Protein AF-B3NH20-F1 (afdb_monomer)

Foldseek 3Di:
DDPVQLVVLLVCQVVLPPFQAWEAEPPDIGRDHLVLLVVQFVLSVCVCPDPDVCNVVRYHYDHLDDPVLVVLVSSCSSRVPLVCCLPPDDLVSLLSQLLVCLVRVRVSSVVSSLVSCLVCLLPDDLLSLLVQCLSCVSSVPVVSVVSSLCSCCVPVLAPNLDPSLLVHDPVSNVVSLVSNVVRYDPVSSVVSVVSSCVSVVVDDPPPPDPPDDDDDDDDDDDDDDDDDDDDDDDDDDDDDDDPPDPVVVVPDPPPPDPPDDDDPDPVVVVVVVVVVVVVPPPDPPDDDDDDDDDDDD

Radius of gyration: 29.49 Å; Cα contacts (8 Å, |Δi|>4): 226; chains: 1; bounding box: 71×78×82 Å

Sequence (297 aa):
MDKWLQPEFRNLLENKKFCDCHIEVKKQTFECHKVILASASEFFERMFLSDFNESKSGKFVLNDVQPETFAHFLHYVYTYDTKALQKHATLTMIMELLVCGSSWLVESIVFDCVAIIKMKLPTMLIGDLVRVFQKAHDIEKEDLIICCKNQLHSRYRETMNCCETVFLTSEVFKQYLIITQDCLPEVERFKMMQTYLSVNGLIDNEAVEPTEHVYGDVGQVELPENSNDDDGPKEKERDDSESLDLKMLVSIPRKTMPKLHSREFDMERFRVWDKFLKNAAPAKCRNDSICDQRCRL

Nearest PDB structures (foldseek):
  3htm-assembly1_B  TM=8.820E-01  e=1.183E-08  Homo sapiens
  4j8z-assembly1_A  TM=7.693E-01  e=4.723E-09  Homo sapiens
  4eoz-assembly2_A  TM=9.252E-01  e=4.021E-07  Homo sapiens
  8h3f-assembly1_M  TM=6.939E-01  e=3.832E-07  Homo sapiens
  8h3f-assembly1_I  TM=6.505E-01  e=4.429E-07  Homo sapiens

Mean predicted aligned error: 15.21 Å

Structure (mmCIF, N/CA/C/O backbone):
data_AF-B3NH20-F1
#
_entry.id   AF-B3NH20-F1
#
loop_
_atom_site.group_PDB
_atom_site.id
_atom_site.type_symbol
_atom_site.label_atom_id
_atom_site.label_alt_id
_atom_site.label_comp_id
_atom_site.label_asym_id
_atom_site.label_entity_id
_atom_site.label_seq_id
_atom_site.pdbx_PDB_ins_code
_atom_site.Cartn_x
_atom_site.Cartn_y
_atom_site.Cartn_z
_atom_site.occupancy
_atom_site.B_iso_or_equiv
_atom_site.auth_seq_id
_atom_site.auth_comp_id
_atom_site.auth_asym_id
_atom_site.auth_atom_id
_atom_site.pdbx_PDB_model_num
ATOM 1 N N . MET A 1 1 ? -0.466 16.523 16.026 1.00 62.78 1 MET A N 1
ATOM 2 C CA . MET A 1 1 ? -0.983 16.036 17.321 1.00 62.78 1 MET A CA 1
ATOM 3 C C . MET A 1 1 ? -0.151 16.663 18.428 1.00 62.78 1 MET A C 1
ATOM 5 O O . MET A 1 1 ? 1.067 16.730 18.271 1.00 62.78 1 MET A O 1
ATOM 9 N N . ASP A 1 2 ? -0.784 17.170 19.486 1.00 74.25 2 ASP A N 1
ATOM 10 C CA . ASP A 1 2 ? -0.055 17.710 20.638 1.00 74.25 2 ASP A CA 1
ATOM 11 C C . ASP A 1 2 ? 0.816 16.629 21.281 1.00 74.25 2 ASP A C 1
ATOM 13 O O . ASP A 1 2 ? 0.436 15.461 21.343 1.00 74.25 2 ASP A O 1
ATOM 17 N N . LYS A 1 3 ? 2.002 17.020 21.762 1.00 76.38 3 LYS A N 1
ATOM 18 C CA . LYS A 1 3 ? 3.020 16.080 22.263 1.00 76.38 3 LYS A CA 1
ATOM 19 C C . LYS A 1 3 ? 2.559 15.235 23.450 1.00 76.38 3 LYS A C 1
ATOM 21 O O . LYS A 1 3 ? 3.126 14.169 23.656 1.00 76.38 3 LYS A O 1
ATOM 26 N N . TRP A 1 4 ? 1.603 15.732 24.235 1.00 85.12 4 TRP A N 1
ATOM 27 C CA . TRP A 1 4 ? 1.055 14.979 25.356 1.00 85.12 4 TRP A CA 1
ATOM 28 C C . TRP A 1 4 ? 0.113 13.895 24.836 1.00 85.12 4 TRP A C 1
ATOM 30 O O . TRP A 1 4 ? 0.432 12.744 25.054 1.00 85.12 4 TRP A O 1
ATOM 40 N N . LEU A 1 5 ? -0.877 14.262 24.009 1.00 86.88 5 LEU A N 1
ATOM 41 C CA . LEU A 1 5 ? -1.999 13.429 23.547 1.00 86.88 5 LEU A CA 1
ATOM 42 C C . LEU A 1 5 ? -1.610 12.109 22.848 1.00 86.88 5 LEU A C 1
ATOM 44 O O . LEU A 1 5 ? -2.350 11.123 22.877 1.00 86.88 5 LEU A O 1
ATOM 48 N N . GLN A 1 6 ? -0.459 12.091 22.175 1.00 88.12 6 GLN A N 1
ATOM 49 C CA . GLN A 1 6 ? 0.025 10.922 21.438 1.00 88.12 6 GLN A CA 1
ATOM 50 C C . GLN A 1 6 ? 0.279 9.710 22.367 1.00 88.12 6 GLN A C 1
ATOM 52 O O . GLN A 1 6 ? -0.246 8.628 22.084 1.00 88.12 6 GLN A O 1
ATOM 57 N N . PRO A 1 7 ? 1.058 9.842 23.459 1.00 91.06 7 PRO A N 1
ATOM 58 C CA . PRO A 1 7 ? 1.163 8.839 24.514 1.00 91.06 7 PRO A CA 1
ATOM 59 C C . PRO A 1 7 ? -0.168 8.292 25.045 1.00 91.06 7 PRO A C 1
ATOM 61 O O . PRO A 1 7 ? -0.281 7.076 25.206 1.00 91.06 7 PRO A O 1
ATOM 64 N N . GLU A 1 8 ? -1.184 9.121 25.313 1.00 93.19 8 GLU A N 1
ATOM 65 C CA . GLU A 1 8 ? -2.449 8.609 25.859 1.00 93.19 8 GLU A CA 1
ATOM 66 C C . GLU A 1 8 ? -3.232 7.797 24.826 1.00 93.19 8 GLU A C 1
ATOM 68 O O . GLU A 1 8 ? -3.753 6.735 25.174 1.00 93.19 8 GLU A O 1
ATOM 73 N N . PHE A 1 9 ? -3.265 8.214 23.556 1.00 93.50 9 PHE A N 1
ATOM 74 C CA . PHE A 1 9 ? -3.874 7.391 22.508 1.00 93.50 9 PHE A CA 1
ATOM 75 C C . PHE A 1 9 ? -3.108 6.088 22.278 1.00 93.50 9 PHE A C 1
ATOM 77 O O . PHE A 1 9 ? -3.732 5.036 22.130 1.00 93.50 9 PHE A O 1
ATOM 84 N N . ARG A 1 10 ? -1.771 6.107 22.323 1.00 93.94 10 ARG A N 1
ATOM 85 C CA . ARG A 1 10 ? -0.979 4.867 22.297 1.00 93.94 10 ARG A CA 1
ATOM 86 C C . ARG A 1 10 ? -1.385 3.935 23.442 1.00 93.94 10 ARG A C 1
ATOM 88 O O . ARG A 1 10 ? -1.654 2.761 23.201 1.00 93.94 10 ARG A O 1
ATOM 95 N N . ASN A 1 11 ? -1.518 4.467 24.657 1.00 95.19 11 ASN A N 1
ATOM 96 C CA . ASN A 1 11 ? -1.946 3.684 25.815 1.00 95.19 11 ASN A CA 1
ATOM 97 C C . ASN A 1 11 ? -3.345 3.079 25.622 1.00 95.19 11 ASN A C 1
ATOM 99 O O . ASN A 1 11 ? -3.545 1.930 26.005 1.00 95.19 11 ASN A O 1
ATOM 103 N N . LEU A 1 12 ? -4.299 3.807 25.023 1.00 95.75 12 LEU A N 1
ATOM 104 C CA . LEU A 1 12 ? -5.631 3.273 24.692 1.00 95.75 12 LEU A CA 1
ATOM 105 C C . LEU A 1 12 ? -5.551 2.086 23.721 1.00 95.75 12 LEU A C 1
ATOM 107 O O . LEU A 1 12 ? -6.260 1.095 23.896 1.00 95.75 12 LEU A O 1
ATOM 111 N N . LEU A 1 13 ? -4.668 2.156 22.720 1.00 94.94 13 LEU A N 1
ATOM 112 C CA . LEU A 1 13 ? -4.454 1.052 21.784 1.00 94.94 13 LEU A CA 1
ATOM 113 C C . LEU A 1 13 ? -3.857 -0.186 22.469 1.00 94.94 13 LEU A C 1
ATOM 115 O O . LEU A 1 13 ? -4.205 -1.306 22.096 1.00 94.94 13 LEU A O 1
ATOM 119 N N . GLU A 1 14 ? -2.963 -0.004 23.440 1.00 95.00 14 GLU A N 1
ATOM 120 C CA . GLU A 1 14 ? -2.265 -1.097 24.130 1.00 95.00 14 GLU A CA 1
ATOM 121 C C . GLU A 1 14 ? -3.121 -1.752 25.220 1.00 95.00 14 GLU A C 1
ATOM 123 O O . GLU A 1 14 ? -3.179 -2.977 25.309 1.00 95.00 14 GLU A O 1
ATOM 128 N N . ASN A 1 15 ? -3.807 -0.952 26.039 1.00 95.56 15 ASN A N 1
ATOM 129 C CA . ASN A 1 15 ? -4.550 -1.446 27.201 1.00 95.56 15 ASN A CA 1
ATOM 130 C C . ASN A 1 15 ? -5.997 -1.866 26.899 1.00 95.56 15 ASN A C 1
ATOM 132 O O . ASN A 1 15 ? -6.658 -2.397 27.792 1.00 95.56 15 ASN A O 1
ATOM 136 N N . LYS A 1 16 ? -6.485 -1.602 25.678 1.00 95.12 16 LYS A N 1
ATOM 137 C CA . LYS A 1 16 ? -7.826 -1.966 25.182 1.00 95.12 16 LYS A CA 1
ATOM 138 C C . LYS A 1 16 ? -8.997 -1.397 25.991 1.00 95.12 16 LYS A C 1
ATOM 140 O O . LYS A 1 16 ? -10.134 -1.850 25.868 1.00 95.12 16 LYS A O 1
ATOM 145 N N . LYS A 1 17 ? -8.757 -0.389 26.833 1.00 93.94 17 LYS A N 1
ATOM 146 C CA . LYS A 1 17 ? -9.818 0.238 27.629 1.00 93.94 17 LYS A CA 1
ATOM 147 C C . LYS A 1 17 ? -10.747 1.028 26.723 1.00 93.94 17 LYS A C 1
ATOM 149 O O . LYS A 1 17 ? -10.266 1.860 25.974 1.00 93.94 17 LYS A O 1
ATOM 154 N N . PHE A 1 18 ? -12.055 0.847 26.909 1.00 95.44 18 PHE A N 1
ATOM 155 C CA . PHE A 1 18 ? -13.124 1.531 26.167 1.00 95.44 18 PHE A CA 1
ATOM 156 C C . PHE A 1 18 ? -13.262 1.127 24.692 1.00 95.44 18 PHE A C 1
ATOM 158 O O . PHE A 1 18 ? -13.957 1.816 23.948 1.00 95.44 18 PHE A O 1
ATOM 165 N N . CYS A 1 19 ? -12.663 0.008 24.269 1.00 96.88 19 CYS A N 1
ATOM 166 C CA . CYS A 1 19 ? -12.910 -0.531 22.935 1.00 96.88 19 CYS A CA 1
ATOM 167 C C . CYS A 1 19 ? -14.397 -0.876 22.752 1.00 96.88 19 CYS A C 1
ATOM 169 O O . CYS A 1 19 ? -15.019 -1.523 23.594 1.00 96.88 19 CYS A O 1
ATOM 171 N N . ASP A 1 20 ? -14.957 -0.431 21.635 1.00 95.56 20 ASP A N 1
ATOM 172 C CA . ASP A 1 20 ? -16.375 -0.524 21.276 1.00 95.56 20 ASP A CA 1
ATOM 173 C C . ASP A 1 20 ? -16.576 -1.134 19.873 1.00 95.56 20 ASP A C 1
ATOM 175 O O . ASP A 1 20 ? -17.705 -1.247 19.384 1.00 95.56 20 ASP A O 1
ATOM 179 N N . CYS A 1 21 ? -15.489 -1.564 19.221 1.00 95.94 21 CYS A N 1
ATOM 180 C CA . CYS A 1 21 ? -15.524 -2.357 17.998 1.00 95.94 21 CYS A CA 1
ATOM 181 C C . CYS A 1 21 ? -14.382 -3.376 17.914 1.00 95.94 21 CYS A C 1
ATOM 183 O O . CYS A 1 21 ? -13.313 -3.216 18.505 1.00 95.94 21 CYS A O 1
ATOM 185 N N . HIS A 1 22 ? -14.630 -4.422 17.130 1.00 96.44 22 HIS A N 1
ATOM 186 C CA . HIS A 1 22 ? -13.690 -5.488 16.815 1.00 96.44 22 HIS A CA 1
ATOM 187 C C . HIS A 1 22 ? -13.551 -5.571 15.300 1.00 96.44 22 HIS A C 1
ATOM 189 O O . HIS A 1 22 ? -14.545 -5.761 14.596 1.00 96.44 22 HIS A O 1
ATOM 195 N N . ILE A 1 23 ? -12.328 -5.430 14.801 1.00 97.12 23 ILE A N 1
ATOM 196 C CA . ILE A 1 23 ? -12.030 -5.569 13.377 1.00 97.12 23 ILE A CA 1
ATOM 197 C C . ILE A 1 23 ? -11.305 -6.891 13.170 1.00 97.12 23 ILE A C 1
ATOM 199 O O . ILE A 1 23 ? -10.207 -7.102 13.678 1.00 97.12 23 ILE A O 1
ATOM 203 N N . GLU A 1 24 ? -11.934 -7.795 12.439 1.00 96.81 24 GLU A N 1
ATOM 204 C CA . GLU A 1 24 ? -11.376 -9.076 12.044 1.00 96.81 24 GLU A CA 1
ATOM 205 C C . GLU A 1 24 ? -10.642 -8.913 10.713 1.00 96.81 24 GLU A C 1
ATOM 207 O O . GLU A 1 24 ? -11.227 -8.571 9.686 1.00 96.81 24 GLU A O 1
ATOM 212 N N . VAL A 1 25 ? -9.338 -9.167 10.737 1.00 96.94 25 VAL A N 1
ATOM 213 C CA . VAL A 1 25 ? -8.482 -9.196 9.554 1.00 96.94 25 VAL A CA 1
ATOM 214 C C . VAL A 1 25 ? -7.967 -10.615 9.399 1.00 96.94 25 VAL A C 1
ATOM 216 O O . VAL A 1 25 ? -7.112 -11.084 10.159 1.00 96.94 25 VAL A O 1
ATOM 219 N N . LYS A 1 26 ? -8.496 -11.325 8.403 1.00 92.25 26 LYS A N 1
ATOM 220 C CA . LYS A 1 26 ? -8.213 -12.746 8.157 1.00 92.25 26 LYS A CA 1
ATOM 221 C C . LYS A 1 26 ? -8.501 -13.630 9.378 1.00 92.25 26 LYS A C 1
ATOM 223 O O . LYS A 1 26 ? -9.624 -14.070 9.560 1.00 92.25 26 LYS A O 1
ATOM 228 N N . LYS A 1 27 ? -7.477 -13.941 10.180 1.00 90.19 27 LYS A N 1
ATOM 229 C CA . LYS A 1 27 ? -7.557 -14.815 11.367 1.00 90.19 27 LYS A CA 1
ATOM 230 C C . LYS A 1 27 ? -7.208 -14.088 12.669 1.00 90.19 27 LYS A C 1
ATOM 232 O 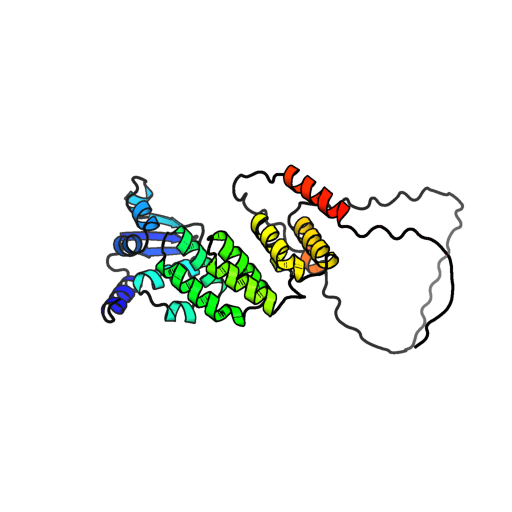O . LYS A 1 27 ? -7.049 -14.742 13.695 1.00 90.19 27 LYS A O 1
ATOM 237 N N . GLN A 1 28 ? -7.022 -12.770 12.623 1.00 96.94 28 GLN A N 1
ATOM 238 C CA . GLN A 1 28 ? -6.687 -11.953 13.787 1.00 96.94 28 GLN A CA 1
ATOM 239 C C . GLN A 1 28 ? -7.794 -10.935 14.044 1.00 96.94 28 GLN A C 1
ATOM 241 O O . GLN A 1 28 ? -8.334 -10.349 13.106 1.00 96.94 28 GLN A O 1
ATOM 246 N N . THR A 1 29 ? -8.108 -10.715 15.316 1.00 97.06 29 THR A N 1
ATOM 247 C CA . THR A 1 29 ? -9.121 -9.753 15.755 1.00 97.06 29 THR A CA 1
ATOM 248 C C . THR A 1 29 ? -8.443 -8.596 16.471 1.00 97.06 29 THR A C 1
ATOM 250 O O . THR A 1 29 ? -7.608 -8.802 17.350 1.00 97.06 29 THR A O 1
ATOM 253 N N . PHE A 1 30 ? -8.825 -7.377 16.108 1.00 97.81 30 PHE A N 1
ATOM 254 C CA . PHE A 1 30 ? -8.288 -6.142 16.656 1.00 97.81 30 PHE A CA 1
ATOM 255 C C . PHE A 1 30 ? -9.374 -5.383 17.417 1.00 97.81 30 PHE A C 1
ATOM 257 O O . PHE A 1 30 ? -10.311 -4.858 16.816 1.00 97.81 30 PHE A O 1
ATOM 264 N N . GLU A 1 31 ? -9.226 -5.289 18.736 1.00 97.69 31 GLU A N 1
ATOM 265 C CA . GLU A 1 31 ? -10.047 -4.424 19.589 1.00 97.69 31 GLU A CA 1
ATOM 266 C C . GLU A 1 31 ? -9.652 -2.956 19.389 1.00 97.69 31 GLU A C 1
ATOM 268 O O . GLU A 1 31 ? -8.471 -2.597 19.523 1.00 97.69 31 GLU A O 1
ATOM 273 N N . CYS A 1 32 ? -10.640 -2.138 19.018 1.00 97.31 32 CYS A N 1
ATOM 274 C CA . CYS A 1 32 ? -10.471 -0.766 18.550 1.00 97.31 32 CYS A CA 1
ATOM 275 C C . CYS A 1 32 ? -11.575 0.172 19.072 1.00 97.31 32 CYS A C 1
ATOM 277 O O . CYS A 1 32 ? -12.587 -0.260 19.626 1.00 97.31 32 CYS A O 1
ATOM 279 N N . HIS A 1 33 ? -11.386 1.472 18.828 1.00 97.19 33 HIS A N 1
ATOM 280 C CA . HIS A 1 33 ? -12.329 2.533 19.168 1.00 97.19 33 HIS A CA 1
ATOM 281 C C . HIS A 1 33 ? -12.958 3.114 17.898 1.00 97.19 33 HIS A C 1
ATOM 283 O O . HIS A 1 33 ? -12.244 3.692 17.068 1.00 97.19 33 HIS A O 1
ATOM 289 N N . LYS A 1 34 ? -14.285 3.017 17.766 1.00 96.38 34 LYS A N 1
ATOM 290 C CA . LYS A 1 34 ? -15.050 3.534 16.625 1.00 96.38 34 LYS A CA 1
ATOM 291 C C . LYS A 1 34 ? -14.777 5.012 16.425 1.00 96.38 34 LYS A C 1
ATOM 293 O O . LYS A 1 34 ? -14.481 5.418 15.310 1.00 96.38 34 LYS A O 1
ATOM 298 N N . VAL A 1 35 ? -14.801 5.797 17.505 1.00 96.38 35 VAL A N 1
ATOM 299 C CA . VAL A 1 35 ? -14.586 7.250 17.436 1.00 96.38 35 VAL A CA 1
ATOM 300 C C . VAL A 1 35 ? -13.218 7.610 16.856 1.00 96.38 35 VAL A C 1
ATOM 302 O O . VAL A 1 35 ? -13.134 8.524 16.044 1.00 96.38 35 VAL A O 1
ATOM 305 N N . ILE A 1 36 ? -12.155 6.877 17.204 1.00 96.56 36 ILE A N 1
ATOM 306 C CA . ILE A 1 36 ? -10.798 7.164 16.717 1.00 96.56 36 ILE A CA 1
ATOM 307 C C . ILE A 1 36 ? -10.697 6.830 15.227 1.00 96.56 36 ILE A C 1
ATOM 309 O O . ILE A 1 36 ? -10.218 7.644 14.442 1.00 96.56 36 ILE A O 1
ATOM 313 N N . LEU A 1 37 ? -11.184 5.651 14.832 1.00 97.44 37 LEU A N 1
ATOM 314 C CA . LEU A 1 37 ? -11.143 5.206 13.441 1.00 97.44 37 LEU A CA 1
ATOM 315 C C . LEU A 1 37 ? -12.046 6.054 12.537 1.00 97.44 37 LEU A C 1
ATOM 317 O O . LEU A 1 37 ? -11.593 6.479 11.481 1.00 97.44 37 LEU A O 1
ATOM 321 N N . ALA A 1 38 ? -13.272 6.363 12.968 1.00 96.94 38 ALA A N 1
ATOM 322 C CA . ALA A 1 38 ? -14.194 7.240 12.246 1.00 96.94 38 ALA A CA 1
ATOM 323 C C . ALA A 1 38 ? -13.644 8.665 12.106 1.00 96.94 38 ALA A C 1
ATOM 325 O O . ALA A 1 38 ? -13.733 9.250 11.035 1.00 96.94 38 ALA A O 1
ATOM 326 N N . SER A 1 39 ? -13.000 9.203 13.150 1.00 95.56 39 SER A N 1
ATOM 327 C CA . SER A 1 39 ? -12.382 10.538 13.075 1.00 95.56 39 SER A CA 1
ATOM 328 C C . SER A 1 39 ? -11.226 10.602 12.075 1.00 95.56 39 SER A C 1
ATOM 330 O O . SER A 1 39 ? -10.922 11.672 11.557 1.00 95.56 39 SER A O 1
ATOM 332 N N . ALA A 1 40 ? -10.549 9.478 11.832 1.00 95.88 40 ALA A N 1
ATOM 333 C CA . ALA A 1 40 ? -9.428 9.403 10.901 1.00 95.88 40 ALA A CA 1
ATOM 334 C C . ALA A 1 40 ? -9.838 8.993 9.478 1.00 95.88 40 ALA A C 1
ATOM 336 O O . ALA A 1 40 ? -9.024 9.113 8.564 1.00 95.88 40 ALA A O 1
ATOM 337 N N . SER A 1 41 ? -11.050 8.463 9.291 1.00 97.62 41 SER A N 1
ATOM 338 C CA . SER A 1 41 ? -11.463 7.798 8.059 1.00 97.62 41 SER A CA 1
ATOM 339 C C . SER A 1 41 ? -12.972 7.845 7.863 1.00 97.62 41 SER A C 1
ATOM 341 O O . SER A 1 41 ? -13.742 7.203 8.584 1.00 97.62 41 SER A O 1
ATOM 343 N N . GLU A 1 42 ? -13.378 8.494 6.778 1.00 96.25 42 GLU A N 1
ATOM 344 C CA . GLU A 1 42 ? -14.775 8.521 6.346 1.00 96.25 42 GLU A CA 1
ATOM 345 C C . GLU A 1 42 ? -15.283 7.118 5.950 1.00 96.25 42 GLU A C 1
ATOM 347 O O . GLU A 1 42 ? -16.467 6.806 6.071 1.00 96.25 42 GLU A O 1
ATOM 352 N N . PHE A 1 43 ? -14.397 6.226 5.494 1.00 95.94 43 PHE A N 1
ATOM 353 C CA . PHE A 1 43 ? -14.748 4.826 5.245 1.00 95.94 43 PHE A CA 1
ATOM 354 C C . PHE A 1 43 ? -15.184 4.122 6.537 1.00 95.94 43 PHE A C 1
ATOM 356 O O . PHE A 1 43 ? -16.258 3.517 6.572 1.00 95.94 43 PHE A O 1
ATOM 363 N N . PHE A 1 44 ? -14.384 4.227 7.604 1.00 96.38 44 PHE A N 1
ATOM 364 C CA . PHE A 1 44 ? -14.716 3.614 8.891 1.00 96.38 44 PHE A CA 1
ATOM 365 C C . PHE A 1 44 ? -15.951 4.270 9.518 1.00 96.38 44 PHE A C 1
ATOM 367 O O . PHE A 1 44 ? -16.806 3.556 10.037 1.00 96.38 44 PHE A O 1
ATOM 374 N N . GLU A 1 45 ? -16.103 5.592 9.406 1.00 95.69 45 GLU A N 1
ATOM 375 C CA . GLU A 1 45 ? -17.313 6.298 9.841 1.00 95.69 45 GLU A CA 1
ATOM 376 C C . GLU A 1 45 ? -18.574 5.723 9.179 1.00 95.69 45 GLU A C 1
ATOM 378 O O . GLU A 1 45 ? -19.484 5.265 9.875 1.00 95.69 45 GLU A O 1
ATOM 383 N N . ARG A 1 46 ? -18.609 5.668 7.841 1.00 94.56 46 ARG A N 1
ATOM 384 C CA . ARG A 1 46 ? -19.749 5.104 7.099 1.00 94.56 46 ARG A CA 1
ATOM 385 C C . ARG A 1 46 ? -19.994 3.641 7.456 1.00 94.56 46 ARG A C 1
ATOM 387 O O . ARG A 1 46 ? -21.144 3.235 7.611 1.00 94.56 46 ARG A O 1
ATOM 394 N N . MET A 1 47 ? -18.931 2.851 7.609 1.00 92.62 47 MET A N 1
ATOM 395 C CA . MET A 1 47 ? -19.039 1.444 7.994 1.00 92.62 47 MET A CA 1
ATOM 396 C C . MET A 1 47 ? -19.702 1.292 9.372 1.00 92.62 47 MET A C 1
ATOM 398 O O . MET A 1 47 ? -20.592 0.455 9.536 1.00 92.62 47 MET A O 1
ATOM 402 N N . PHE A 1 48 ? -19.328 2.123 10.347 1.00 93.88 48 PHE A N 1
ATOM 403 C CA . PHE A 1 48 ? -19.873 2.071 11.706 1.00 93.88 48 PHE A CA 1
ATOM 404 C C . PHE A 1 48 ? -21.275 2.667 11.838 1.00 93.88 48 PHE A C 1
ATOM 406 O O . PHE A 1 48 ? -22.011 2.248 12.726 1.00 93.88 48 PHE A O 1
ATOM 413 N N . LEU A 1 49 ? -21.647 3.624 10.988 1.00 91.31 49 LEU A N 1
ATOM 414 C CA . LEU A 1 49 ? -22.986 4.224 10.973 1.00 91.31 49 LEU A CA 1
ATOM 415 C C . LEU A 1 49 ? -23.989 3.460 10.100 1.00 91.31 49 LEU A C 1
ATOM 417 O O . LEU A 1 49 ? -25.160 3.824 10.058 1.00 91.31 49 LEU A O 1
ATOM 421 N N . SER A 1 50 ? -23.553 2.411 9.403 1.00 87.38 50 SER A N 1
ATOM 422 C CA . SER A 1 50 ? -24.438 1.608 8.562 1.00 87.38 50 SER A CA 1
ATOM 423 C C . SER A 1 50 ? -25.497 0.845 9.374 1.00 87.38 50 SER A C 1
ATOM 425 O O . SER A 1 50 ? -25.252 0.431 10.506 1.00 87.38 50 SER A O 1
ATOM 427 N N . ASP A 1 51 ? -26.664 0.596 8.775 1.00 77.75 51 ASP A N 1
ATOM 428 C CA . ASP A 1 51 ? -27.765 -0.159 9.403 1.00 77.75 51 ASP A CA 1
ATOM 429 C C . ASP A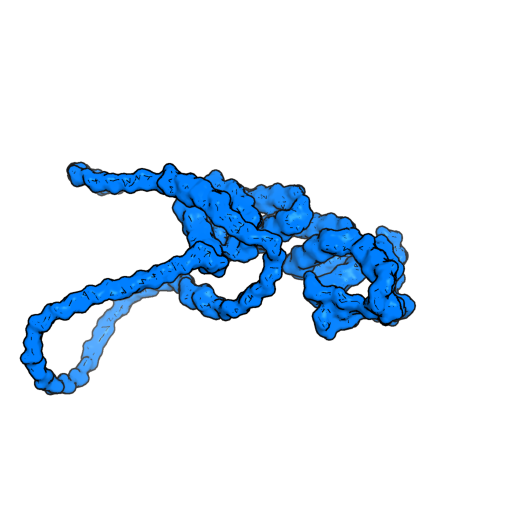 1 51 ? -27.594 -1.691 9.331 1.00 77.75 51 ASP A C 1
ATOM 431 O O . ASP A 1 51 ? -28.497 -2.456 9.701 1.00 77.75 51 ASP A O 1
ATOM 435 N N . PHE A 1 52 ? -26.439 -2.158 8.852 1.00 81.06 52 PHE A N 1
ATOM 436 C CA . PHE A 1 52 ? -26.142 -3.579 8.707 1.00 81.06 52 PHE A CA 1
ATOM 437 C C . PHE A 1 52 ? -25.884 -4.265 10.062 1.00 81.06 52 PHE A C 1
ATOM 439 O O . PHE A 1 52 ? -25.660 -3.631 11.098 1.00 81.06 52 PHE A O 1
ATOM 446 N N . ASN A 1 53 ? -25.945 -5.600 10.074 1.00 76.31 53 ASN A N 1
ATOM 447 C CA . ASN A 1 53 ? -25.816 -6.393 11.303 1.00 76.31 53 ASN A CA 1
ATOM 448 C C . ASN A 1 53 ? -24.436 -6.239 11.962 1.00 76.31 53 ASN A C 1
ATOM 450 O O . ASN A 1 53 ? -24.321 -6.310 13.186 1.00 76.31 53 ASN A O 1
ATOM 454 N N . GLU A 1 54 ? -23.406 -5.985 11.165 1.00 79.88 54 GLU A N 1
ATOM 455 C CA . GLU A 1 54 ? -22.031 -5.713 11.572 1.00 79.88 54 GLU A CA 1
ATOM 456 C C . GLU A 1 54 ? -21.988 -4.528 12.542 1.00 79.88 54 GLU A C 1
ATOM 458 O O . GLU A 1 54 ? -21.450 -4.650 13.645 1.00 79.88 54 GLU A O 1
ATOM 463 N N . SER A 1 55 ? -22.677 -3.433 12.203 1.00 76.19 55 SER A N 1
ATOM 464 C CA . SER A 1 55 ? -22.766 -2.241 13.050 1.00 76.19 55 SER A CA 1
ATOM 465 C C . SER A 1 55 ? -23.391 -2.536 14.417 1.00 76.19 55 SER A C 1
ATOM 467 O O . SER A 1 55 ? -22.846 -2.135 15.454 1.00 76.19 55 SER A O 1
ATOM 469 N N . LYS A 1 56 ? -24.472 -3.330 14.429 1.00 78.75 56 LYS A N 1
ATOM 470 C CA . LYS A 1 56 ? -25.186 -3.751 15.649 1.00 78.75 56 LYS A CA 1
ATOM 471 C C . LYS A 1 56 ? -24.370 -4.714 16.508 1.00 78.75 56 LYS A C 1
ATOM 473 O O . LYS A 1 56 ? -24.444 -4.655 17.731 1.00 78.75 56 LYS A O 1
ATOM 478 N N . SER A 1 57 ? -23.600 -5.601 15.878 1.00 86.00 57 SER A N 1
ATOM 479 C CA . SER A 1 57 ? -22.749 -6.572 16.575 1.00 86.00 57 SER A CA 1
ATOM 480 C C . SER A 1 57 ? -21.433 -5.973 17.083 1.00 86.00 57 SER A C 1
ATOM 482 O O . SER A 1 57 ? -20.799 -6.553 17.963 1.00 86.00 57 SER A O 1
ATOM 484 N N . GLY A 1 58 ? -21.004 -4.836 16.521 1.00 88.69 58 GLY A N 1
ATOM 485 C CA . GLY A 1 58 ? -19.697 -4.238 16.785 1.00 88.69 58 GLY A CA 1
ATOM 486 C C . GLY A 1 58 ? -18.525 -5.036 16.204 1.00 88.69 58 GLY A C 1
ATOM 487 O O . GLY A 1 58 ? -17.383 -4.771 16.579 1.00 88.69 58 GLY A O 1
ATOM 488 N N . LYS A 1 59 ? -18.792 -6.003 15.317 1.00 92.56 59 LYS A N 1
ATOM 489 C CA . LYS A 1 59 ? -17.793 -6.839 14.644 1.00 92.56 59 LYS A CA 1
ATOM 490 C C . LYS A 1 59 ? -17.781 -6.533 13.153 1.00 92.56 59 LYS A C 1
ATOM 492 O O . LYS A 1 59 ? -18.818 -6.600 12.497 1.00 92.56 59 LYS A O 1
ATOM 497 N N . PHE A 1 60 ? -16.604 -6.225 12.629 1.00 94.00 60 PHE A N 1
ATOM 498 C CA . PHE A 1 60 ? -16.387 -5.835 11.238 1.00 94.00 60 PHE A CA 1
ATOM 499 C C . PHE A 1 60 ? -15.278 -6.688 10.638 1.00 94.00 60 PHE A C 1
ATOM 501 O O . PHE A 1 60 ? -14.344 -7.046 11.347 1.00 94.00 60 PHE A O 1
ATOM 508 N N . VAL A 1 61 ? -15.351 -6.992 9.343 1.00 93.81 61 VAL A N 1
ATOM 509 C CA . VAL A 1 61 ? -14.366 -7.843 8.659 1.00 93.81 61 VAL A CA 1
ATOM 510 C C . VAL A 1 61 ? -13.682 -7.052 7.548 1.00 93.81 61 VAL A C 1
ATOM 512 O O . VAL A 1 61 ? -14.358 -6.460 6.709 1.00 93.81 61 VAL A O 1
ATOM 515 N N . LEU A 1 62 ? -12.348 -7.076 7.513 1.00 94.38 62 LEU A N 1
ATOM 516 C CA . LEU A 1 62 ? -11.540 -6.547 6.412 1.00 94.38 62 LEU A CA 1
ATOM 517 C C . LEU A 1 62 ? -10.763 -7.690 5.750 1.00 94.38 62 LEU A C 1
ATOM 519 O O . LEU A 1 62 ? -9.933 -8.347 6.381 1.00 94.38 62 LEU A O 1
ATOM 523 N N . ASN A 1 63 ? -11.018 -7.914 4.460 1.00 90.19 63 ASN A N 1
ATOM 524 C CA . ASN A 1 63 ? -10.415 -9.021 3.709 1.00 90.19 63 ASN A CA 1
ATOM 525 C C . ASN A 1 63 ? -9.164 -8.609 2.917 1.00 90.19 63 ASN A C 1
ATOM 527 O O . ASN A 1 63 ? -8.274 -9.432 2.699 1.00 90.19 63 ASN A O 1
ATOM 531 N N . ASP A 1 64 ? -9.065 -7.332 2.545 1.00 88.75 64 ASP A N 1
ATOM 532 C CA . ASP A 1 64 ? -8.090 -6.844 1.563 1.00 88.75 64 ASP A CA 1
ATOM 533 C C . ASP A 1 64 ? -6.795 -6.297 2.189 1.00 88.75 64 ASP A C 1
ATOM 535 O O . ASP A 1 64 ? -6.074 -5.516 1.573 1.00 88.75 64 ASP A O 1
ATOM 539 N N . VAL A 1 65 ? -6.469 -6.711 3.420 1.00 94.75 65 VAL A N 1
ATOM 540 C CA . VAL A 1 65 ? -5.252 -6.278 4.125 1.00 94.75 65 VAL A CA 1
ATOM 541 C C . VAL A 1 65 ? -4.629 -7.408 4.950 1.00 94.75 65 VAL A C 1
ATOM 543 O O . VAL A 1 65 ? -5.314 -8.314 5.427 1.00 94.75 65 VAL A O 1
ATOM 546 N N . GLN A 1 66 ? -3.301 -7.394 5.097 1.00 95.50 66 GLN A N 1
ATOM 547 C CA . GLN A 1 66 ? -2.593 -8.300 6.007 1.00 95.50 66 GLN A CA 1
ATOM 548 C C . GLN A 1 66 ? -2.746 -7.835 7.464 1.00 95.50 66 GLN A C 1
ATOM 550 O O . GLN A 1 66 ? -2.710 -6.626 7.710 1.00 95.50 66 GLN A O 1
ATOM 555 N N . PRO A 1 67 ? -2.852 -8.748 8.447 1.00 96.88 67 PRO A N 1
ATOM 556 C CA . PRO A 1 67 ? -2.930 -8.372 9.858 1.00 96.88 67 PRO A CA 1
ATOM 557 C C . PRO A 1 67 ? -1.772 -7.476 10.318 1.00 96.88 67 PRO A C 1
ATOM 559 O O . PRO A 1 67 ? -1.991 -6.505 11.038 1.00 96.88 67 PRO A O 1
ATOM 562 N N . GLU A 1 68 ? -0.550 -7.740 9.857 1.00 96.06 68 GLU A N 1
ATOM 563 C CA . GLU A 1 68 ? 0.646 -6.971 10.217 1.00 96.06 68 GLU A CA 1
ATOM 564 C C . GLU A 1 68 ? 0.583 -5.537 9.674 1.00 96.06 68 GLU A C 1
ATOM 566 O O . GLU A 1 68 ? 0.945 -4.580 10.365 1.00 96.06 68 GLU A O 1
ATOM 571 N N . THR A 1 69 ? 0.091 -5.380 8.445 1.00 96.56 69 THR A N 1
ATOM 572 C CA . THR A 1 69 ? -0.142 -4.084 7.798 1.00 96.56 69 THR A CA 1
ATOM 573 C C . THR A 1 69 ? -1.249 -3.323 8.524 1.00 96.56 69 THR A C 1
ATOM 575 O O . THR A 1 69 ? -1.081 -2.146 8.843 1.00 96.56 69 THR A O 1
ATOM 578 N N . PHE A 1 70 ? -2.343 -3.998 8.887 1.00 97.56 70 PHE A N 1
ATOM 579 C CA . PHE A 1 70 ? -3.423 -3.385 9.658 1.00 97.56 70 PHE A CA 1
ATOM 580 C C . PHE A 1 70 ? -2.978 -2.958 11.065 1.00 97.56 70 PHE A C 1
ATOM 582 O O . PHE A 1 70 ? -3.353 -1.885 11.529 1.00 97.56 70 PHE A O 1
ATOM 589 N N . ALA A 1 71 ? -2.107 -3.723 11.726 1.00 96.75 71 ALA A N 1
ATOM 590 C CA . ALA A 1 71 ? -1.530 -3.328 13.010 1.00 96.75 71 ALA A CA 1
ATOM 591 C C . ALA A 1 71 ? -0.726 -2.016 12.904 1.00 96.75 71 ALA A C 1
ATOM 593 O O . ALA A 1 71 ? -0.831 -1.150 13.775 1.00 96.75 71 ALA A O 1
ATOM 594 N N . HIS A 1 72 ? 0.031 -1.833 11.816 1.00 97.12 72 HIS A N 1
ATOM 595 C CA . HIS A 1 72 ? 0.743 -0.578 11.550 1.00 97.12 72 HIS A CA 1
ATOM 596 C C . HIS A 1 72 ? -0.213 0.570 11.225 1.00 97.12 72 HIS A C 1
ATOM 598 O O . HIS A 1 72 ? 0.008 1.684 11.699 1.00 97.12 72 HIS A O 1
ATOM 604 N N . PHE A 1 73 ? -1.287 0.300 10.476 1.00 97.56 73 PHE A N 1
ATOM 605 C CA . PHE A 1 73 ? -2.358 1.269 10.247 1.00 97.56 73 PHE A CA 1
ATOM 606 C C . PHE A 1 73 ? -2.980 1.735 11.569 1.00 97.56 73 PHE A C 1
ATOM 608 O O . PHE A 1 73 ? -3.080 2.937 11.799 1.00 97.56 73 PHE A O 1
ATOM 615 N N . LEU A 1 74 ? -3.327 0.812 12.472 1.00 97.19 74 LEU A N 1
ATOM 616 C CA . LEU A 1 74 ? -3.870 1.157 13.786 1.00 97.19 74 LEU A CA 1
ATOM 617 C C . LEU A 1 74 ? -2.882 1.988 14.601 1.00 97.19 74 LEU A C 1
ATOM 619 O O . LEU A 1 74 ? -3.246 3.049 15.100 1.00 97.19 74 LEU A O 1
ATOM 623 N N . HIS A 1 75 ? -1.623 1.559 14.708 1.00 96.12 75 HIS A N 1
ATOM 624 C CA . HIS A 1 75 ? -0.624 2.345 15.428 1.00 96.12 75 HIS A CA 1
ATOM 625 C C . HIS A 1 75 ? -0.494 3.757 14.836 1.00 96.12 75 HIS A C 1
ATOM 627 O O . HIS A 1 75 ? -0.430 4.735 15.585 1.00 96.12 75 HIS A O 1
ATOM 633 N N . TYR A 1 76 ? -0.509 3.882 13.505 1.00 96.19 76 TYR A N 1
ATOM 634 C CA . TYR A 1 76 ? -0.489 5.173 12.826 1.00 96.19 76 TYR A CA 1
ATOM 635 C C . TYR A 1 76 ? -1.722 6.017 13.161 1.00 96.19 76 TYR A C 1
ATOM 637 O O . TYR A 1 76 ? -1.561 7.146 13.597 1.00 96.19 76 TYR A O 1
ATOM 645 N N . VAL A 1 77 ? -2.941 5.492 13.038 1.00 96.06 77 VAL A N 1
ATOM 646 C CA . VAL A 1 77 ? -4.169 6.269 13.283 1.00 96.06 77 VAL A CA 1
ATOM 647 C C . VAL A 1 77 ? -4.264 6.768 14.729 1.00 96.06 77 VAL A C 1
ATOM 649 O O . VAL A 1 77 ? -4.731 7.879 14.972 1.00 96.06 77 VAL A O 1
ATOM 652 N N . TYR A 1 78 ? -3.776 5.989 15.696 1.00 96.06 78 TYR A N 1
ATOM 653 C CA . TYR A 1 78 ? -3.797 6.396 17.102 1.00 96.06 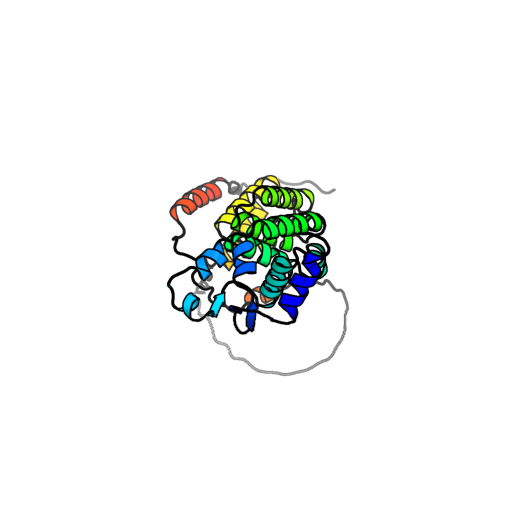78 TYR A CA 1
ATOM 654 C C . TYR A 1 78 ? -2.720 7.429 17.437 1.00 96.06 78 TYR A C 1
ATOM 656 O O . TYR A 1 78 ? -2.923 8.258 18.318 1.00 96.06 78 TYR A O 1
ATOM 664 N N . THR A 1 79 ? -1.564 7.390 16.773 1.00 94.00 79 THR A N 1
ATOM 665 C CA . THR A 1 79 ? -0.391 8.168 17.212 1.00 94.00 79 THR A CA 1
ATOM 666 C C . THR A 1 79 ? 0.093 9.207 16.208 1.00 94.00 79 THR A C 1
ATOM 668 O O . THR A 1 79 ? 0.853 10.097 16.582 1.00 94.00 79 THR A O 1
ATOM 671 N N . TYR A 1 80 ? -0.291 9.095 14.939 1.00 92.88 80 TYR A N 1
ATOM 672 C CA . TYR A 1 80 ? 0.288 9.813 13.800 1.00 92.88 80 TYR A CA 1
ATOM 673 C C . TYR A 1 80 ? 1.832 9.769 13.786 1.00 92.88 80 TYR A C 1
ATOM 675 O O . TYR A 1 80 ? 2.503 10.714 13.371 1.00 92.88 80 TYR A O 1
ATOM 683 N N . ASP A 1 81 ? 2.424 8.676 14.289 1.00 92.00 81 ASP A N 1
ATOM 684 C CA . ASP A 1 81 ? 3.876 8.507 14.400 1.00 92.00 81 ASP A CA 1
ATOM 685 C C . ASP A 1 81 ? 4.486 8.007 13.081 1.00 92.00 81 ASP A C 1
ATOM 687 O O . ASP A 1 81 ? 4.697 6.810 12.855 1.00 92.00 81 ASP A O 1
ATOM 691 N N . THR A 1 82 ? 4.803 8.955 12.200 1.00 92.81 82 THR A N 1
ATOM 692 C CA . THR A 1 82 ? 5.455 8.692 10.907 1.00 92.81 82 THR A CA 1
ATOM 693 C C . THR A 1 82 ? 6.851 8.091 11.049 1.00 92.81 82 THR A C 1
ATOM 695 O O . THR A 1 82 ? 7.289 7.326 10.188 1.00 92.81 82 THR A O 1
ATOM 698 N N . LYS A 1 83 ? 7.555 8.382 12.149 1.00 92.94 83 LYS A N 1
ATOM 699 C CA . LYS A 1 83 ? 8.902 7.851 12.403 1.00 92.94 83 LYS A CA 1
ATOM 700 C C . LYS A 1 83 ? 8.842 6.366 12.724 1.00 92.94 83 LYS A C 1
ATOM 702 O O . LYS A 1 83 ? 9.656 5.602 12.202 1.00 92.94 83 LYS A O 1
ATOM 707 N N . ALA A 1 84 ? 7.880 5.956 13.550 1.00 91.81 84 ALA A N 1
ATOM 708 C CA . ALA A 1 84 ? 7.632 4.546 13.818 1.00 91.81 84 ALA A CA 1
ATOM 709 C C . ALA A 1 84 ? 7.277 3.804 12.524 1.00 91.81 84 ALA A C 1
ATOM 711 O O . ALA A 1 84 ? 7.867 2.761 12.240 1.00 91.81 84 ALA A O 1
ATOM 712 N N . LEU A 1 85 ? 6.401 4.391 11.699 1.00 93.38 85 LEU A N 1
ATOM 713 C CA . LEU A 1 85 ? 6.030 3.829 10.403 1.00 93.38 85 LEU A CA 1
ATOM 714 C C . LEU A 1 85 ? 7.257 3.633 9.494 1.00 93.38 85 LEU A C 1
ATOM 716 O O . LEU A 1 85 ? 7.483 2.539 8.985 1.00 93.38 85 LEU A O 1
ATOM 720 N N . GLN A 1 86 ? 8.105 4.653 9.349 1.00 93.25 86 GLN A N 1
ATOM 721 C CA . GLN A 1 86 ? 9.311 4.586 8.519 1.00 93.25 86 GLN A CA 1
ATOM 722 C C . GLN A 1 86 ? 10.343 3.562 9.019 1.00 93.25 86 GLN A C 1
ATOM 724 O O . GLN A 1 86 ? 11.029 2.942 8.201 1.00 93.25 86 GLN A O 1
ATOM 729 N N . LYS A 1 87 ? 10.489 3.423 10.343 1.00 94.00 87 LYS A N 1
ATOM 730 C CA . LYS A 1 87 ? 11.509 2.580 10.983 1.00 94.00 87 LYS A CA 1
ATOM 731 C C . LYS A 1 87 ? 11.119 1.103 11.034 1.00 94.00 87 LYS A C 1
ATOM 733 O O . LYS A 1 87 ? 11.997 0.255 10.910 1.00 94.00 87 LYS A O 1
ATOM 738 N N . HIS A 1 88 ? 9.842 0.806 11.261 1.00 93.19 88 HIS A N 1
ATOM 739 C CA . HIS A 1 88 ? 9.382 -0.550 11.566 1.00 93.19 88 HIS A CA 1
ATOM 740 C C . HIS A 1 88 ? 8.651 -1.233 10.405 1.00 93.19 88 HIS A C 1
ATOM 742 O O . HIS A 1 88 ? 8.649 -2.461 10.350 1.00 93.19 88 HIS A O 1
ATOM 748 N N . ALA A 1 89 ? 8.100 -0.480 9.446 1.00 94.12 89 ALA A N 1
ATOM 749 C CA . ALA A 1 89 ? 7.432 -1.070 8.292 1.00 94.12 89 ALA A CA 1
ATOM 750 C C . ALA A 1 89 ? 8.408 -1.377 7.143 1.00 94.12 89 ALA A C 1
ATOM 752 O O . ALA A 1 89 ? 9.271 -0.572 6.769 1.00 94.12 89 ALA A O 1
ATOM 753 N N . THR A 1 90 ? 8.220 -2.545 6.528 1.00 96.31 90 THR A N 1
ATOM 754 C CA . THR A 1 90 ? 8.907 -2.915 5.284 1.00 96.31 90 THR A CA 1
ATOM 755 C C . THR A 1 90 ? 8.363 -2.107 4.102 1.00 96.31 90 THR A C 1
ATOM 757 O O . THR A 1 90 ? 7.278 -1.531 4.176 1.00 96.31 90 THR A O 1
ATOM 760 N N . LEU A 1 91 ? 9.088 -2.065 2.978 1.00 95.25 91 LEU A N 1
ATOM 761 C CA . LEU A 1 91 ? 8.600 -1.371 1.780 1.00 95.25 91 LEU A CA 1
ATOM 762 C C . LEU A 1 91 ? 7.263 -1.950 1.286 1.00 95.25 91 LEU A C 1
ATOM 764 O O . LEU A 1 91 ? 6.365 -1.185 0.947 1.00 95.25 91 LEU A O 1
ATOM 768 N N . THR A 1 92 ? 7.106 -3.275 1.315 1.00 95.38 92 THR A N 1
ATOM 769 C CA . THR A 1 92 ? 5.848 -3.950 0.965 1.00 95.38 92 THR A CA 1
ATOM 770 C C . THR A 1 92 ? 4.693 -3.468 1.833 1.00 95.38 92 THR A C 1
ATOM 772 O O . THR A 1 92 ? 3.655 -3.094 1.301 1.00 95.38 92 THR A O 1
ATOM 775 N N . MET A 1 93 ? 4.894 -3.367 3.149 1.00 96.69 93 MET A N 1
ATOM 776 C CA . MET A 1 93 ? 3.864 -2.866 4.065 1.00 96.69 93 MET A CA 1
ATOM 777 C C . MET A 1 93 ? 3.526 -1.396 3.807 1.00 96.69 93 MET A C 1
ATOM 779 O O . MET A 1 93 ? 2.359 -1.030 3.843 1.00 96.69 93 MET A O 1
ATOM 783 N N . ILE A 1 94 ? 4.519 -0.552 3.498 1.00 97.69 94 ILE A N 1
ATOM 784 C CA . ILE A 1 94 ? 4.272 0.849 3.120 1.00 97.69 94 ILE A CA 1
ATOM 785 C C . ILE A 1 94 ? 3.447 0.937 1.825 1.00 97.69 94 ILE A C 1
ATOM 787 O O . ILE A 1 94 ? 2.548 1.767 1.737 1.00 97.69 94 ILE A O 1
ATOM 791 N N . MET A 1 95 ? 3.715 0.082 0.833 1.00 96.81 95 MET A N 1
ATOM 792 C CA . MET A 1 95 ? 2.926 0.024 -0.405 1.00 96.81 95 MET A CA 1
ATOM 793 C C . MET A 1 95 ? 1.499 -0.486 -0.163 1.00 96.81 95 MET A C 1
ATOM 795 O O . MET A 1 95 ? 0.556 0.046 -0.742 1.00 96.81 95 MET A O 1
ATOM 799 N N . GLU A 1 96 ? 1.319 -1.489 0.697 1.00 96.12 96 GLU A N 1
ATOM 800 C CA . GLU A 1 96 ? -0.013 -1.960 1.088 1.00 96.12 96 GLU A CA 1
ATOM 801 C C . GLU A 1 96 ? -0.790 -0.874 1.845 1.00 96.12 96 GLU A C 1
ATOM 803 O O . GLU A 1 96 ? -1.949 -0.622 1.521 1.00 96.12 96 GLU A O 1
ATOM 808 N N . LEU A 1 97 ? -0.147 -0.179 2.791 1.00 97.25 97 LEU A N 1
ATOM 809 C CA . LEU A 1 97 ? -0.738 0.948 3.519 1.00 97.25 97 LEU A CA 1
ATOM 810 C C . LEU A 1 97 ? -1.094 2.116 2.606 1.00 97.25 97 LEU A C 1
ATOM 812 O O . LEU A 1 97 ? -2.109 2.759 2.844 1.00 97.25 97 LEU A O 1
ATOM 816 N N . LEU A 1 98 ? -0.308 2.378 1.561 1.00 97.88 98 LEU A N 1
ATOM 817 C CA . LEU A 1 98 ? -0.630 3.399 0.567 1.00 97.88 98 LEU A CA 1
ATOM 818 C C . LEU A 1 98 ? -1.975 3.097 -0.118 1.00 97.88 98 LEU A C 1
ATOM 820 O O . LEU A 1 98 ? -2.842 3.966 -0.196 1.00 97.88 98 LEU A O 1
ATOM 824 N N . VAL A 1 99 ? -2.158 1.856 -0.577 1.00 96.44 99 VAL A N 1
ATOM 825 C CA . VAL A 1 99 ? -3.393 1.414 -1.248 1.00 96.44 99 VAL A CA 1
ATOM 826 C C . VAL A 1 99 ? -4.566 1.364 -0.270 1.00 96.44 99 VAL A C 1
ATOM 828 O O . VAL A 1 99 ? -5.651 1.858 -0.581 1.00 96.44 99 VAL A O 1
ATOM 831 N N . CYS A 1 100 ? -4.352 0.815 0.929 1.00 96.19 100 CYS A N 1
ATOM 832 C CA . CYS A 1 100 ? -5.380 0.753 1.967 1.00 96.19 100 CYS A CA 1
ATOM 833 C C . CYS A 1 100 ? -5.784 2.154 2.430 1.00 96.19 100 CYS A C 1
ATOM 835 O O . CYS A 1 100 ? -6.965 2.424 2.572 1.00 96.19 100 CYS A O 1
ATOM 837 N N . GLY A 1 101 ? -4.828 3.066 2.609 1.00 96.94 101 GLY A N 1
ATOM 838 C CA . GLY A 1 101 ? -5.081 4.454 2.982 1.00 96.94 101 GLY A CA 1
ATOM 839 C C . GLY A 1 101 ? -5.931 5.181 1.947 1.00 96.94 101 GLY A C 1
ATOM 840 O O . GLY A 1 101 ? -6.857 5.891 2.320 1.00 96.94 101 GLY A O 1
ATOM 841 N N . SER A 1 102 ? -5.681 4.948 0.655 1.00 96.81 102 SER A N 1
ATOM 842 C CA . SER A 1 102 ? -6.538 5.467 -0.415 1.00 96.81 102 SER A CA 1
ATOM 843 C C . SER A 1 102 ? -7.939 4.845 -0.359 1.00 96.81 102 SER A C 1
ATOM 845 O O . SER A 1 102 ? -8.928 5.572 -0.356 1.00 96.81 102 SER A O 1
ATOM 847 N N . SER A 1 103 ? -8.034 3.520 -0.207 1.00 95.62 103 SER A N 1
ATOM 848 C CA . SER A 1 103 ? -9.314 2.790 -0.157 1.00 95.62 103 SER A CA 1
ATOM 849 C C . SER A 1 103 ? -10.161 3.138 1.073 1.00 95.62 103 SER A C 1
ATOM 851 O O . SER A 1 103 ? -11.385 3.197 1.001 1.00 95.62 103 SER A O 1
ATOM 853 N N . TRP A 1 104 ? -9.512 3.382 2.210 1.00 97.12 104 TRP A N 1
ATOM 854 C CA . TRP A 1 104 ? -10.140 3.764 3.473 1.00 97.12 104 TRP A CA 1
ATOM 855 C C . TRP A 1 104 ? -10.220 5.279 3.653 1.00 97.12 104 TRP A C 1
ATOM 857 O O . TRP A 1 104 ? -10.581 5.740 4.732 1.00 97.12 104 TRP A O 1
ATOM 867 N N . LEU A 1 105 ? -9.906 6.067 2.623 1.00 97.12 105 LEU A N 1
ATOM 868 C CA . LEU A 1 105 ? -10.059 7.524 2.641 1.00 97.12 105 LEU A CA 1
ATOM 869 C C . LEU A 1 105 ? -9.308 8.192 3.810 1.00 97.12 105 LEU A C 1
ATOM 871 O O . LEU A 1 105 ? -9.832 9.071 4.490 1.00 97.12 105 LEU A O 1
ATOM 875 N N . VAL A 1 106 ? -8.074 7.749 4.058 1.00 97.44 106 VAL A N 1
ATOM 876 C CA . VAL A 1 106 ? -7.164 8.300 5.071 1.00 97.44 106 VAL A CA 1
ATOM 877 C C . VAL A 1 106 ? -6.044 9.056 4.361 1.00 97.44 106 VAL A C 1
ATOM 879 O O . VAL A 1 106 ? -4.965 8.524 4.108 1.00 97.44 106 VAL A O 1
ATOM 882 N N . GLU A 1 107 ? -6.288 10.317 4.007 1.00 96.12 107 GLU A N 1
ATOM 883 C CA . GLU A 1 107 ? -5.331 11.109 3.215 1.00 96.12 107 GLU A CA 1
ATOM 884 C C . GLU A 1 107 ? -3.980 11.311 3.916 1.00 96.12 107 GLU A C 1
ATOM 886 O O . GLU A 1 107 ? -2.939 11.346 3.259 1.00 96.12 107 GLU A O 1
ATOM 891 N N . SER A 1 108 ? -3.982 11.401 5.248 1.00 96.50 108 SER A N 1
ATOM 892 C CA . SER A 1 108 ? -2.776 11.588 6.062 1.00 96.50 108 SER A CA 1
ATOM 893 C C . SER A 1 108 ? -1.777 10.442 5.883 1.00 96.50 108 SER A C 1
ATOM 895 O O . SER A 1 108 ? -0.609 10.687 5.572 1.00 96.50 108 SER A O 1
ATOM 897 N N . ILE A 1 109 ? -2.235 9.187 5.974 1.00 97.06 109 ILE A N 1
ATOM 898 C CA . ILE A 1 109 ? -1.352 8.030 5.785 1.00 97.06 109 ILE A CA 1
ATOM 899 C C . ILE A 1 109 ? -0.908 7.901 4.327 1.00 97.06 109 ILE A C 1
ATOM 901 O O . ILE A 1 109 ? 0.243 7.555 4.076 1.00 97.06 109 ILE A O 1
ATOM 905 N N . VAL A 1 110 ? -1.771 8.238 3.359 1.00 97.81 110 VAL A N 1
ATOM 906 C CA . VAL A 1 110 ? -1.402 8.262 1.933 1.00 97.81 110 VAL A CA 1
ATOM 907 C C . VAL A 1 110 ? -0.268 9.257 1.704 1.00 97.81 110 VAL A C 1
ATOM 909 O O . VAL A 1 110 ? 0.737 8.908 1.085 1.00 97.81 110 VAL A O 1
ATOM 912 N N . PHE A 1 111 ? -0.394 10.474 2.235 1.00 97.44 111 PHE A N 1
ATOM 913 C CA . PHE A 1 111 ? 0.634 11.506 2.139 1.00 97.44 111 PHE A CA 1
ATOM 914 C C . PHE A 1 111 ? 1.970 11.033 2.729 1.00 97.44 111 PHE A C 1
ATOM 916 O O . PHE A 1 111 ? 3.005 11.110 2.059 1.00 97.44 111 PHE A O 1
ATOM 923 N N . ASP A 1 112 ? 1.948 10.477 3.940 1.00 97.94 112 ASP A N 1
ATOM 924 C CA . ASP A 1 112 ? 3.160 10.019 4.620 1.00 97.94 112 ASP A CA 1
ATOM 925 C C . ASP A 1 112 ? 3.794 8.800 3.933 1.00 97.94 112 ASP A C 1
ATOM 927 O O . ASP A 1 112 ? 5.017 8.744 3.774 1.00 97.94 112 ASP A O 1
ATOM 931 N N . CYS A 1 113 ? 2.993 7.846 3.447 1.00 98.31 113 CYS A N 1
ATOM 932 C CA . CYS A 1 113 ? 3.490 6.722 2.655 1.00 98.31 113 CYS A CA 1
ATOM 933 C C . CYS A 1 113 ? 4.154 7.203 1.358 1.00 98.31 113 CYS A C 1
ATOM 935 O O . CYS A 1 113 ? 5.252 6.742 1.040 1.00 98.31 113 CYS A O 1
ATOM 937 N N . VAL A 1 114 ? 3.553 8.160 0.638 1.00 98.31 114 VAL A N 1
ATOM 938 C CA . VAL A 1 114 ? 4.159 8.759 -0.566 1.00 98.31 114 VAL A CA 1
ATOM 939 C C . VAL A 1 114 ? 5.482 9.443 -0.224 1.00 98.31 114 VAL A C 1
ATOM 941 O O . VAL A 1 114 ? 6.465 9.243 -0.939 1.00 98.31 114 VAL A O 1
ATOM 944 N N . ALA A 1 115 ? 5.550 10.205 0.869 1.00 98.12 115 ALA A N 1
ATOM 945 C CA . ALA A 1 115 ? 6.782 10.864 1.301 1.00 98.12 115 ALA A CA 1
ATOM 946 C C . ALA A 1 115 ? 7.898 9.849 1.618 1.00 98.12 115 ALA A C 1
ATOM 948 O O . ALA A 1 115 ? 9.027 9.993 1.138 1.00 98.12 115 ALA A O 1
ATOM 949 N N . ILE A 1 116 ? 7.576 8.782 2.358 1.00 97.88 116 ILE A N 1
ATOM 950 C CA . ILE A 1 116 ? 8.519 7.701 2.685 1.00 97.88 116 ILE A CA 1
ATOM 951 C C . ILE A 1 116 ? 8.990 6.985 1.415 1.00 97.88 116 ILE A C 1
ATOM 953 O O . ILE A 1 116 ? 10.187 6.723 1.266 1.00 97.88 116 ILE A O 1
ATOM 957 N N . ILE A 1 117 ? 8.075 6.672 0.494 1.00 98.25 117 ILE A N 1
ATOM 958 C CA . ILE A 1 117 ? 8.407 6.031 -0.781 1.00 98.25 117 ILE A CA 1
ATOM 959 C C . ILE A 1 117 ? 9.335 6.936 -1.587 1.00 98.25 117 ILE A C 1
ATOM 961 O O . ILE A 1 117 ? 10.405 6.480 -1.982 1.00 98.25 117 ILE A O 1
ATOM 965 N N . LYS A 1 118 ? 8.995 8.219 -1.769 1.00 98.12 118 LYS A N 1
ATOM 966 C CA . LYS A 1 118 ? 9.819 9.182 -2.520 1.00 98.12 118 LYS A CA 1
ATOM 967 C C . LYS A 1 118 ? 11.226 9.325 -1.954 1.00 98.12 118 LYS A C 1
ATOM 969 O O . LYS A 1 118 ? 12.178 9.405 -2.723 1.00 98.12 118 LYS A O 1
ATOM 974 N N . MET A 1 119 ? 11.372 9.298 -0.632 1.00 97.25 119 MET A N 1
ATOM 975 C CA . MET A 1 119 ? 12.680 9.305 0.024 1.00 97.25 119 MET A CA 1
ATOM 976 C C . MET A 1 119 ? 13.500 8.042 -0.302 1.00 97.25 119 MET A C 1
ATOM 978 O O . MET A 1 119 ? 14.719 8.118 -0.434 1.00 97.25 119 MET A O 1
ATOM 982 N N . LYS A 1 120 ? 12.848 6.881 -0.437 1.00 96.94 120 LYS A N 1
ATOM 983 C CA . LYS A 1 120 ? 13.498 5.591 -0.732 1.00 96.94 120 LYS A CA 1
ATOM 984 C C . LYS A 1 120 ? 13.712 5.340 -2.232 1.00 96.94 120 LYS A C 1
ATOM 986 O O . LYS A 1 120 ? 14.592 4.562 -2.586 1.00 96.94 120 LYS A O 1
ATOM 991 N N . LEU A 1 121 ? 12.953 5.996 -3.112 1.00 97.31 121 LEU A N 1
ATOM 992 C CA . LEU A 1 121 ? 13.015 5.821 -4.569 1.00 97.31 121 LEU A CA 1
ATOM 993 C C . LEU A 1 121 ? 14.451 5.803 -5.152 1.00 97.31 121 LEU A C 1
ATOM 995 O O . LEU A 1 121 ? 14.727 4.912 -5.959 1.00 97.31 121 LEU A O 1
ATOM 999 N N . PRO A 1 122 ? 15.390 6.691 -4.753 1.00 97.31 122 PRO A N 1
ATOM 1000 C CA . PRO A 1 122 ? 16.741 6.723 -5.324 1.00 97.31 122 PRO A CA 1
ATOM 1001 C C . PRO A 1 122 ? 17.590 5.473 -5.072 1.00 97.31 122 PRO A C 1
ATOM 1003 O O . PRO A 1 122 ? 18.577 5.265 -5.772 1.00 97.31 122 PRO A O 1
ATOM 1006 N N . THR A 1 123 ? 17.232 4.640 -4.092 1.00 96.25 123 THR A N 1
ATOM 1007 C CA . THR A 1 123 ? 17.987 3.429 -3.734 1.00 96.25 123 THR A CA 1
ATOM 1008 C C . THR A 1 123 ? 17.242 2.136 -4.054 1.00 96.25 123 THR A C 1
ATOM 1010 O O . THR A 1 123 ? 17.841 1.067 -3.995 1.00 96.25 123 THR A O 1
ATOM 1013 N N . MET A 1 124 ? 15.966 2.206 -4.453 1.00 96.88 124 MET A N 1
ATOM 1014 C CA . MET A 1 124 ? 15.173 1.024 -4.811 1.00 96.88 124 MET A CA 1
ATOM 1015 C C . MET A 1 124 ? 15.748 0.281 -6.020 1.00 96.88 124 MET A C 1
ATOM 1017 O O . MET A 1 124 ? 16.271 0.896 -6.960 1.00 96.88 124 MET A O 1
ATOM 1021 N N . LEU A 1 125 ? 15.609 -1.044 -6.005 1.00 97.12 125 LEU A N 1
ATOM 1022 C CA . LEU A 1 125 ? 15.847 -1.893 -7.169 1.00 97.12 125 LEU A CA 1
ATOM 1023 C C . LEU A 1 125 ? 14.758 -1.662 -8.219 1.00 97.12 125 LEU A C 1
ATOM 1025 O O . LEU A 1 125 ? 13.660 -1.201 -7.899 1.00 97.12 125 LEU A O 1
ATOM 1029 N N . ILE A 1 126 ? 15.048 -2.009 -9.473 1.00 97.50 126 ILE A N 1
ATOM 1030 C CA . ILE A 1 126 ? 14.097 -1.816 -10.571 1.00 97.50 126 ILE A CA 1
ATOM 1031 C C . ILE A 1 126 ? 12.760 -2.520 -10.317 1.00 97.50 126 ILE A C 1
ATOM 1033 O O . ILE A 1 126 ? 11.712 -1.920 -10.529 1.00 97.50 126 ILE A O 1
ATOM 1037 N N . GLY A 1 127 ? 12.789 -3.739 -9.772 1.00 96.81 127 GLY A N 1
ATOM 1038 C CA . GLY A 1 127 ? 11.579 -4.490 -9.459 1.00 96.81 127 GLY A CA 1
ATOM 1039 C C . GLY A 1 127 ? 10.667 -3.772 -8.467 1.00 96.81 127 GLY A C 1
ATOM 1040 O O . GLY A 1 127 ? 9.458 -3.684 -8.674 1.00 96.81 127 GLY A O 1
ATOM 1041 N N . ASP A 1 128 ? 11.244 -3.173 -7.425 1.00 97.94 128 ASP A N 1
ATOM 1042 C CA . ASP A 1 128 ? 10.482 -2.382 -6.460 1.00 97.94 128 ASP A CA 1
ATOM 1043 C C . ASP A 1 128 ? 9.958 -1.084 -7.075 1.00 97.94 128 ASP A C 1
ATOM 1045 O O . ASP A 1 128 ? 8.815 -0.718 -6.821 1.00 97.94 128 ASP A O 1
ATOM 1049 N N . LEU A 1 129 ? 10.731 -0.424 -7.944 1.00 98.06 129 LEU A N 1
ATOM 1050 C CA . LEU A 1 129 ? 10.245 0.741 -8.690 1.00 98.06 129 LEU A CA 1
ATOM 1051 C C . LEU A 1 129 ? 9.054 0.393 -9.587 1.00 98.06 129 LEU A C 1
ATOM 1053 O O . LEU A 1 129 ? 8.103 1.167 -9.645 1.00 98.06 129 LEU A O 1
ATOM 1057 N N . VAL A 1 130 ? 9.075 -0.763 -10.253 1.00 98.38 130 VAL A N 1
ATOM 1058 C CA . VAL A 1 130 ? 7.958 -1.249 -11.078 1.00 98.38 130 VAL A CA 1
ATOM 1059 C C . VAL A 1 130 ? 6.729 -1.553 -10.214 1.00 98.38 130 VAL A C 1
ATOM 1061 O O . VAL A 1 130 ? 5.615 -1.175 -10.576 1.00 98.38 130 VAL A O 1
ATOM 1064 N N . ARG A 1 131 ? 6.912 -2.145 -9.026 1.00 98.44 131 ARG A N 1
ATOM 1065 C CA . ARG A 1 131 ? 5.818 -2.356 -8.057 1.00 98.44 131 ARG A CA 1
ATOM 1066 C C . ARG A 1 131 ? 5.238 -1.036 -7.548 1.00 98.44 131 ARG A C 1
ATOM 1068 O O . ARG A 1 131 ? 4.019 -0.893 -7.488 1.00 98.44 131 ARG A O 1
ATOM 1075 N N . VAL A 1 132 ? 6.081 -0.058 -7.214 1.00 98.44 132 VAL A N 1
ATOM 1076 C CA . VAL A 1 132 ? 5.623 1.279 -6.804 1.00 98.44 132 VAL A CA 1
ATOM 1077 C C . VAL A 1 132 ? 4.917 1.982 -7.962 1.00 98.44 132 VAL A C 1
ATOM 1079 O O . VAL A 1 132 ? 3.888 2.606 -7.732 1.00 98.44 132 VAL A O 1
ATOM 1082 N N . PHE A 1 133 ? 5.405 1.845 -9.197 1.00 98.56 133 PHE A N 1
ATOM 1083 C CA . PHE A 1 133 ? 4.759 2.388 -10.393 1.00 98.56 133 PHE A CA 1
ATOM 1084 C C . PHE A 1 133 ? 3.341 1.828 -10.565 1.00 98.56 133 PHE A C 1
ATOM 1086 O O . PHE A 1 133 ? 2.404 2.605 -10.740 1.00 98.56 133 PHE A O 1
ATOM 1093 N N . GLN A 1 134 ? 3.159 0.511 -10.400 1.00 98.31 134 GLN A N 1
ATOM 1094 C CA . GLN A 1 134 ? 1.830 -0.106 -10.336 1.00 98.31 13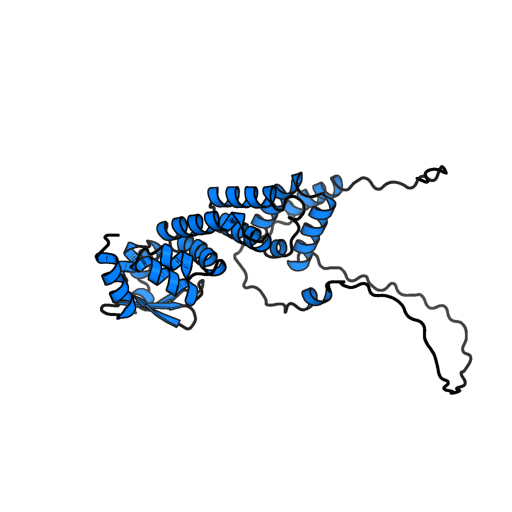4 GLN A CA 1
ATOM 1095 C C . GLN A 1 134 ? 0.963 0.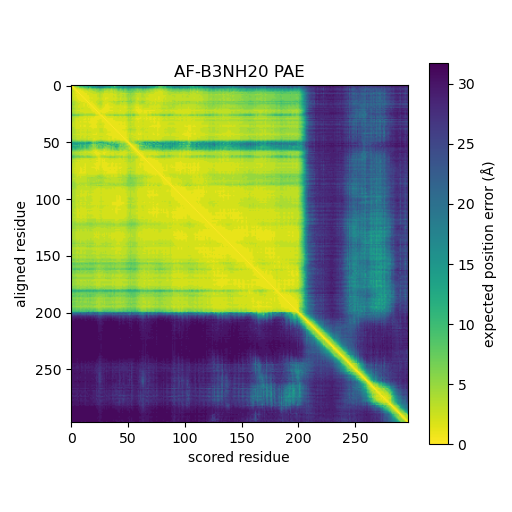537 -9.261 1.00 98.31 134 GLN A C 1
ATOM 1097 O O . GLN A 1 134 ? -0.142 0.980 -9.557 1.00 98.31 134 GLN A O 1
ATOM 1102 N N . LYS A 1 135 ? 1.463 0.631 -8.024 1.00 98.12 135 LYS A N 1
ATOM 1103 C CA . LYS A 1 135 ? 0.674 1.185 -6.918 1.00 98.12 135 LYS A CA 1
ATOM 1104 C C . LYS A 1 135 ? 0.325 2.650 -7.114 1.00 98.12 135 LYS A C 1
ATOM 1106 O O . LYS A 1 135 ? -0.790 3.035 -6.797 1.00 98.12 135 LYS A O 1
ATOM 1111 N N . ALA A 1 136 ? 1.230 3.444 -7.673 1.00 98.31 136 ALA A N 1
ATOM 1112 C CA . ALA A 1 136 ? 0.985 4.844 -7.979 1.00 98.31 136 ALA A CA 1
ATOM 1113 C C . ALA A 1 136 ? -0.141 5.016 -9.011 1.00 98.31 136 ALA A C 1
ATOM 1115 O O . ALA A 1 136 ? -0.969 5.905 -8.843 1.00 98.31 136 ALA A O 1
ATOM 1116 N N . HIS A 1 137 ? -0.208 4.144 -10.023 1.00 98.00 137 HIS A N 1
ATOM 1117 C CA . HIS A 1 137 ? -1.324 4.105 -10.968 1.00 98.00 137 HIS A CA 1
ATOM 1118 C C . HIS A 1 137 ? -2.621 3.577 -10.341 1.00 98.00 137 HIS A C 1
ATOM 1120 O O . HIS A 1 137 ? -3.668 4.164 -10.593 1.00 98.00 137 HIS A O 1
ATOM 1126 N N . ASP A 1 138 ? -2.559 2.532 -9.506 1.00 95.38 138 ASP A N 1
ATOM 1127 C CA . ASP A 1 138 ? -3.735 1.962 -8.820 1.00 95.38 138 ASP A CA 1
ATOM 1128 C C . ASP A 1 138 ? -4.486 3.019 -7.986 1.00 95.38 138 ASP A C 1
ATOM 1130 O O . ASP A 1 138 ? -5.706 2.949 -7.870 1.00 95.38 138 ASP A O 1
ATOM 1134 N N . ILE A 1 139 ? -3.761 3.985 -7.405 1.00 96.19 139 ILE A N 1
ATOM 1135 C CA . ILE A 1 139 ? -4.329 5.076 -6.592 1.00 96.19 139 ILE A CA 1
ATOM 1136 C C . ILE A 1 139 ? -4.332 6.441 -7.303 1.00 96.19 139 ILE A C 1
ATOM 1138 O O . ILE A 1 139 ? -4.501 7.467 -6.645 1.00 96.19 139 ILE A O 1
ATOM 1142 N N . GLU A 1 140 ? -4.077 6.470 -8.614 1.00 96.88 140 GLU A N 1
ATOM 1143 C CA . GLU A 1 140 ? -4.079 7.683 -9.452 1.00 96.88 140 GLU A CA 1
ATOM 1144 C C . GLU A 1 140 ? -3.205 8.836 -8.899 1.00 96.88 140 GLU A C 1
ATOM 1146 O O . GLU A 1 140 ? -3.531 10.022 -8.989 1.00 96.88 140 GLU A O 1
ATOM 1151 N N . LYS A 1 141 ? -2.051 8.498 -8.309 1.00 97.56 141 LYS A N 1
ATOM 1152 C CA . LYS A 1 141 ? -1.149 9.457 -7.656 1.00 97.56 141 LYS A CA 1
ATOM 1153 C C . LYS A 1 141 ? -0.087 9.983 -8.622 1.00 97.56 141 LYS A C 1
ATOM 1155 O O . LYS A 1 141 ? 1.061 9.534 -8.612 1.00 97.56 141 LYS A O 1
ATOM 1160 N N . GLU A 1 142 ? -0.474 10.963 -9.436 1.00 97.62 142 GLU A N 1
ATOM 1161 C CA . GLU A 1 142 ? 0.330 11.509 -10.545 1.00 97.62 142 GLU A CA 1
ATOM 1162 C C . GLU A 1 142 ? 1.747 11.944 -10.140 1.00 97.62 142 GLU A C 1
ATOM 1164 O O . GLU A 1 142 ? 2.734 11.622 -10.802 1.00 97.62 142 GLU A O 1
ATOM 1169 N N . ASP A 1 143 ? 1.889 12.617 -8.999 1.00 97.62 143 ASP A N 1
ATOM 1170 C CA . ASP A 1 143 ? 3.190 13.072 -8.514 1.00 97.62 143 ASP A CA 1
ATOM 1171 C C . ASP A 1 143 ? 4.142 11.909 -8.190 1.00 97.62 143 ASP A C 1
ATOM 1173 O O . ASP A 1 143 ? 5.358 12.049 -8.333 1.00 97.62 143 ASP A O 1
ATOM 1177 N N . LEU A 1 144 ? 3.613 10.757 -7.768 1.00 98.31 144 LEU A N 1
ATOM 1178 C CA . LEU A 1 144 ? 4.403 9.552 -7.535 1.00 98.31 144 LEU A CA 1
ATOM 1179 C C . LEU A 1 144 ? 4.704 8.810 -8.846 1.00 98.31 144 LEU A C 1
ATOM 1181 O O . LEU A 1 144 ? 5.829 8.327 -9.003 1.00 98.31 144 LEU A O 1
ATOM 1185 N N . ILE A 1 145 ? 3.760 8.773 -9.794 1.00 98.62 145 ILE A N 1
ATOM 1186 C CA . ILE A 1 145 ? 3.960 8.209 -11.143 1.00 98.62 145 ILE A CA 1
ATOM 1187 C C . ILE A 1 145 ? 5.135 8.914 -11.833 1.00 98.62 145 ILE A C 1
ATOM 1189 O O . ILE A 1 145 ? 6.077 8.257 -12.289 1.00 98.62 145 ILE A O 1
ATOM 1193 N N . ILE A 1 146 ? 5.137 10.252 -11.829 1.00 98.44 146 ILE A N 1
ATOM 1194 C CA . ILE A 1 146 ? 6.213 11.072 -12.403 1.00 98.44 146 ILE A CA 1
ATOM 1195 C C . ILE A 1 146 ? 7.553 10.767 -11.721 1.00 98.44 146 ILE A C 1
ATOM 1197 O O . ILE A 1 146 ? 8.561 10.557 -12.400 1.00 98.44 146 ILE A O 1
ATOM 1201 N N . CYS A 1 147 ? 7.585 10.696 -10.386 1.00 98.38 147 CYS A N 1
ATOM 1202 C CA . CYS A 1 147 ? 8.807 10.346 -9.662 1.00 98.38 147 CYS A CA 1
ATOM 1203 C C . CYS A 1 147 ? 9.332 8.954 -10.052 1.00 98.38 147 CYS A C 1
ATOM 1205 O O . CYS A 1 147 ? 10.534 8.810 -10.280 1.00 98.38 147 CYS A O 1
ATOM 1207 N N . CYS A 1 148 ? 8.460 7.949 -10.170 1.00 98.38 148 CYS A N 1
ATOM 1208 C CA . CYS A 1 148 ? 8.849 6.595 -10.573 1.00 98.38 148 CYS A CA 1
ATOM 1209 C C . CYS A 1 148 ? 9.412 6.570 -11.996 1.00 98.38 148 CYS A C 1
ATOM 1211 O O . CYS A 1 148 ? 10.494 6.023 -12.211 1.00 98.38 148 CYS A O 1
ATOM 1213 N N . LYS A 1 149 ? 8.732 7.222 -12.947 1.00 98.19 149 LYS A N 1
ATOM 1214 C CA . LYS A 1 149 ? 9.204 7.364 -14.332 1.00 98.19 149 LYS A CA 1
ATOM 1215 C C . LYS A 1 149 ? 10.604 7.974 -14.383 1.00 98.19 149 LYS A C 1
ATOM 1217 O O . LYS A 1 149 ? 11.490 7.412 -15.018 1.00 98.19 149 LYS A O 1
ATOM 1222 N N . ASN A 1 150 ? 10.822 9.080 -13.673 1.00 98.19 150 ASN A N 1
ATOM 1223 C CA . ASN A 1 150 ? 12.117 9.760 -13.654 1.00 98.19 150 ASN A CA 1
ATOM 1224 C C . ASN A 1 150 ? 13.232 8.859 -13.103 1.00 98.19 150 ASN A C 1
ATOM 1226 O O . ASN A 1 150 ? 14.341 8.861 -13.629 1.00 98.19 150 ASN A O 1
ATOM 1230 N N . GLN A 1 151 ? 12.947 8.060 -12.072 1.00 98.00 151 GLN A N 1
ATOM 1231 C CA . GLN A 1 151 ? 13.923 7.125 -11.506 1.00 98.00 151 GLN A CA 1
ATOM 1232 C C . GLN A 1 151 ? 14.229 5.957 -12.442 1.00 98.00 151 GLN A C 1
ATOM 1234 O O . GLN A 1 151 ? 15.397 5.611 -12.615 1.00 98.00 151 GLN A O 1
ATOM 1239 N N . LEU A 1 152 ? 13.204 5.387 -13.079 1.00 98.06 152 LEU A N 1
ATOM 1240 C CA . LEU A 1 152 ? 13.366 4.346 -14.093 1.00 98.06 152 LEU A CA 1
ATOM 1241 C C . LEU A 1 152 ? 14.229 4.851 -15.257 1.00 98.06 152 LEU A C 1
ATOM 1243 O O . LEU A 1 152 ? 15.218 4.215 -15.609 1.00 98.06 152 LEU A O 1
ATOM 1247 N N . HIS A 1 153 ? 13.916 6.034 -15.788 1.00 97.81 153 HIS A N 1
ATOM 1248 C CA . HIS A 1 153 ? 14.659 6.654 -16.889 1.00 97.81 153 HIS A CA 1
ATOM 1249 C C . HIS A 1 153 ? 16.086 7.031 -16.506 1.00 97.81 153 HIS A C 1
ATOM 1251 O O . HIS A 1 153 ? 16.998 6.840 -17.302 1.00 97.81 153 HIS A O 1
ATOM 1257 N N . SER A 1 154 ? 16.299 7.560 -15.301 1.00 97.38 154 SER A N 1
ATOM 1258 C CA . SER A 1 154 ? 17.620 8.033 -14.884 1.00 97.38 154 SER A CA 1
ATOM 1259 C C . SER A 1 154 ? 18.580 6.903 -14.520 1.00 97.38 154 SER A C 1
ATOM 1261 O O . SER A 1 154 ? 19.786 7.093 -14.658 1.00 97.38 154 SER A O 1
ATOM 1263 N N . ARG A 1 155 ? 18.085 5.774 -13.998 1.00 97.50 155 ARG A N 1
ATOM 1264 C CA . ARG A 1 155 ? 18.937 4.717 -13.420 1.00 97.50 155 ARG A CA 1
ATOM 1265 C C . ARG A 1 155 ? 18.923 3.418 -14.212 1.00 97.50 155 ARG A C 1
ATOM 1267 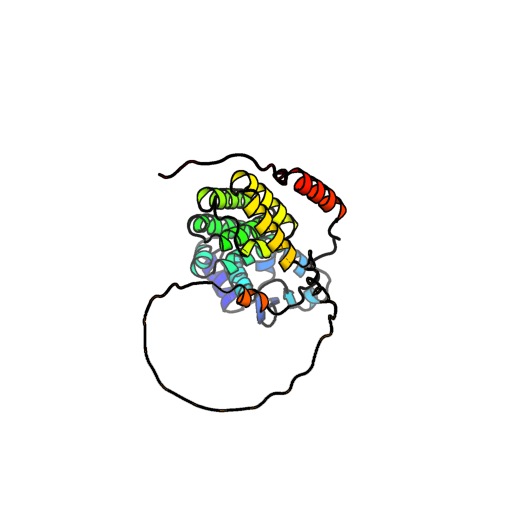O O . ARG A 1 155 ? 19.907 2.692 -14.188 1.00 97.50 155 ARG A O 1
ATOM 1274 N N . TYR A 1 156 ? 17.820 3.131 -14.895 1.00 97.31 156 TYR A N 1
ATOM 1275 C CA . TYR A 1 156 ? 17.569 1.838 -15.528 1.00 97.31 156 TYR A CA 1
ATOM 1276 C C . TYR A 1 156 ? 17.177 1.974 -16.999 1.00 97.31 156 TYR A C 1
ATOM 1278 O O . TYR A 1 156 ? 16.554 1.071 -17.543 1.00 97.31 156 TYR A O 1
ATOM 1286 N N . ARG A 1 157 ? 17.533 3.094 -17.648 1.00 96.25 157 ARG A N 1
ATOM 1287 C CA . ARG A 1 157 ? 17.132 3.449 -19.021 1.00 96.25 157 ARG A CA 1
ATOM 1288 C C . ARG A 1 157 ? 17.191 2.271 -19.997 1.00 96.25 157 ARG A C 1
ATOM 1290 O O . ARG A 1 157 ? 16.235 2.022 -20.716 1.00 96.25 157 ARG A O 1
ATOM 1297 N N . GLU A 1 158 ? 18.299 1.542 -19.993 1.00 95.31 158 GLU A N 1
ATOM 1298 C CA . GLU A 1 158 ? 18.579 0.457 -20.942 1.00 95.31 158 GLU A CA 1
ATOM 1299 C C . GLU A 1 158 ? 18.186 -0.932 -20.408 1.00 95.31 158 GLU A C 1
ATOM 1301 O O . GLU A 1 158 ? 18.263 -1.921 -21.128 1.00 95.31 158 GLU A O 1
ATOM 1306 N N . THR A 1 159 ? 17.738 -1.020 -19.152 1.00 95.06 159 THR A N 1
ATOM 1307 C CA . THR A 1 159 ? 17.453 -2.274 -18.434 1.00 95.06 159 THR A CA 1
ATOM 1308 C C . THR A 1 159 ? 16.025 -2.336 -17.883 1.00 95.06 159 THR A C 1
ATOM 1310 O O . THR A 1 159 ? 15.732 -3.126 -16.991 1.00 95.06 159 THR A O 1
ATOM 1313 N N . MET A 1 160 ? 15.103 -1.536 -18.439 1.00 96.00 160 MET A N 1
ATOM 1314 C CA . MET A 1 160 ? 13.681 -1.515 -18.052 1.00 96.00 160 MET A CA 1
ATOM 1315 C C . MET A 1 160 ? 12.915 -2.809 -18.380 1.00 96.00 160 MET A C 1
ATOM 1317 O O . MET A 1 160 ? 11.829 -3.027 -17.851 1.00 96.00 160 MET A O 1
ATOM 1321 N N . ASN A 1 161 ? 13.460 -3.686 -19.226 1.00 95.19 161 ASN A N 1
ATOM 1322 C CA . ASN A 1 161 ? 12.896 -5.014 -19.455 1.00 95.19 161 ASN A CA 1
ATOM 1323 C C . ASN A 1 161 ? 13.250 -5.934 -18.271 1.00 95.19 161 ASN A C 1
ATOM 1325 O O . ASN A 1 161 ? 14.280 -6.606 -18.290 1.00 95.19 161 ASN A O 1
ATOM 1329 N N . CYS A 1 162 ? 12.428 -5.924 -17.218 1.00 94.31 162 CYS A N 1
ATOM 1330 C CA . CYS A 1 162 ? 12.644 -6.725 -16.010 1.00 94.31 162 CYS A CA 1
ATOM 1331 C C . CYS A 1 162 ? 11.482 -7.685 -15.725 1.00 94.31 162 CYS A C 1
ATOM 1333 O O . CYS A 1 162 ? 10.367 -7.518 -16.229 1.00 94.31 162 CYS A O 1
ATOM 1335 N N . CYS A 1 163 ? 11.733 -8.694 -14.886 1.00 93.38 163 CYS A N 1
ATOM 1336 C CA . CYS A 1 163 ? 10.759 -9.748 -14.609 1.00 93.38 163 CYS A CA 1
ATOM 1337 C C . CYS A 1 163 ? 9.491 -9.225 -13.922 1.00 93.38 163 CYS A C 1
ATOM 1339 O O . CYS A 1 163 ? 8.417 -9.765 -14.161 1.00 93.38 163 CYS A O 1
ATOM 1341 N N . GLU A 1 164 ? 9.564 -8.149 -13.133 1.00 95.12 164 GLU A N 1
ATOM 1342 C CA . GLU A 1 164 ? 8.390 -7.585 -12.461 1.00 95.12 164 GLU A CA 1
ATOM 1343 C C . GLU A 1 164 ? 7.316 -7.051 -13.408 1.00 95.12 164 GLU A C 1
ATOM 1345 O O . GLU A 1 164 ? 6.153 -6.958 -13.012 1.00 95.12 164 GLU A O 1
ATOM 1350 N N . THR A 1 165 ? 7.673 -6.742 -14.655 1.00 95.62 165 THR A N 1
ATOM 1351 C CA . THR A 1 165 ? 6.726 -6.221 -15.647 1.00 95.62 165 THR A CA 1
ATOM 1352 C C . THR A 1 165 ? 5.576 -7.190 -15.932 1.00 95.62 165 THR A C 1
ATOM 1354 O O . THR A 1 165 ? 4.471 -6.738 -16.223 1.00 95.62 165 THR A O 1
ATOM 1357 N N . VAL A 1 166 ? 5.783 -8.504 -15.762 1.00 94.75 166 VAL A N 1
ATOM 1358 C CA . VAL A 1 166 ? 4.745 -9.532 -15.979 1.00 94.75 166 VAL A CA 1
ATOM 1359 C C . VAL A 1 166 ? 3.607 -9.470 -14.961 1.00 94.75 166 VAL A C 1
ATOM 1361 O O . VAL A 1 166 ? 2.522 -9.969 -15.244 1.00 94.75 166 VAL A O 1
ATOM 1364 N N . PHE A 1 167 ? 3.841 -8.857 -13.795 1.00 95.25 167 PHE A N 1
ATOM 1365 C CA . PHE A 1 167 ? 2.848 -8.713 -12.726 1.00 95.25 167 PHE A CA 1
ATOM 1366 C C . PHE A 1 167 ? 2.071 -7.394 -12.799 1.00 95.25 167 PHE A C 1
ATOM 1368 O O . PHE A 1 167 ? 1.204 -7.153 -11.957 1.00 95.25 167 PHE A O 1
ATOM 1375 N N . LEU A 1 168 ? 2.380 -6.529 -13.770 1.00 97.00 168 LEU A N 1
ATOM 1376 C CA . LEU A 1 168 ? 1.634 -5.294 -13.979 1.00 97.00 168 LEU A CA 1
ATOM 1377 C C . LEU A 1 168 ? 0.218 -5.598 -14.478 1.00 97.00 168 LEU A C 1
ATOM 1379 O O . LEU A 1 168 ? 0.006 -6.504 -15.291 1.00 97.00 168 LEU A O 1
ATOM 1383 N N . THR A 1 169 ? -0.761 -4.802 -14.050 1.00 95.88 169 THR A N 1
ATOM 1384 C CA . THR A 1 169 ? -2.099 -4.859 -14.651 1.00 95.88 169 THR A CA 1
ATOM 1385 C C . THR A 1 169 ? -2.013 -4.455 -16.119 1.00 95.88 169 THR A C 1
ATOM 1387 O O . THR A 1 169 ? -1.134 -3.688 -16.510 1.00 95.88 169 THR A O 1
ATOM 1390 N N . SER A 1 170 ? -2.924 -4.953 -16.954 1.00 94.06 170 SER A N 1
ATOM 1391 C CA . SER A 1 170 ? -2.861 -4.716 -18.403 1.00 94.06 170 SER A CA 1
ATOM 1392 C C . SER A 1 170 ? -2.865 -3.231 -18.773 1.00 94.06 170 SER A C 1
ATOM 1394 O O . SER A 1 170 ? -2.225 -2.837 -19.745 1.00 94.06 170 SER A O 1
ATOM 1396 N N . GLU A 1 171 ? -3.545 -2.395 -17.986 1.00 94.31 171 GLU A N 1
ATOM 1397 C CA . GLU A 1 171 ? -3.546 -0.949 -18.186 1.00 94.31 171 GLU A CA 1
ATOM 1398 C C . GLU A 1 171 ? -2.204 -0.318 -17.806 1.00 94.31 171 GLU A C 1
ATOM 1400 O O . GLU A 1 171 ? -1.627 0.429 -18.596 1.00 94.31 171 GLU A O 1
ATOM 1405 N N . VAL A 1 172 ? -1.638 -0.679 -16.654 1.00 97.94 172 VAL A N 1
ATOM 1406 C CA . VAL A 1 172 ? -0.337 -0.146 -16.229 1.00 97.94 172 VAL A CA 1
ATOM 1407 C C . VAL A 1 172 ? 0.799 -0.671 -17.102 1.00 97.94 172 VAL A C 1
ATOM 1409 O O . VAL A 1 172 ? 1.730 0.073 -17.397 1.00 97.94 172 VAL A O 1
ATOM 1412 N N . PHE A 1 173 ? 0.716 -1.905 -17.597 1.00 97.94 173 PHE A N 1
ATOM 1413 C CA . PHE A 1 173 ? 1.690 -2.447 -18.541 1.00 97.94 173 PHE A CA 1
ATOM 1414 C C . PHE A 1 173 ? 1.738 -1.633 -19.843 1.00 97.94 173 PHE A C 1
ATOM 1416 O O . PHE A 1 173 ? 2.823 -1.349 -20.350 1.00 97.94 173 PHE A O 1
ATOM 1423 N N . LYS A 1 174 ? 0.591 -1.165 -20.357 1.00 96.00 174 LYS A N 1
ATOM 1424 C CA . LYS A 1 174 ? 0.563 -0.243 -21.508 1.00 96.00 174 LYS A CA 1
ATOM 1425 C C . LYS A 1 174 ? 1.261 1.077 -21.189 1.00 96.00 174 LYS A C 1
ATOM 1427 O O . LYS A 1 174 ? 2.056 1.547 -22.000 1.00 96.00 174 LYS A O 1
ATOM 1432 N N . GLN A 1 175 ? 1.006 1.651 -20.012 1.00 97.94 175 GLN A N 1
ATOM 1433 C CA . GLN A 1 175 ? 1.700 2.866 -19.565 1.00 97.94 175 GLN A CA 1
ATOM 1434 C C . GLN A 1 175 ? 3.212 2.630 -19.439 1.00 97.94 175 GLN A C 1
ATOM 1436 O O . GLN A 1 175 ? 4.016 3.459 -19.867 1.00 97.94 175 GLN A O 1
ATOM 1441 N N . TYR A 1 176 ? 3.609 1.457 -18.945 1.00 98.12 176 TYR A N 1
ATOM 1442 C CA . TYR A 1 176 ? 5.005 1.048 -18.866 1.00 98.12 176 TYR A CA 1
ATOM 1443 C C . TYR A 1 176 ? 5.651 0.955 -20.260 1.00 98.12 176 TYR A C 1
ATOM 1445 O O . TYR A 1 176 ? 6.727 1.504 -20.492 1.00 98.12 176 TYR A O 1
ATOM 1453 N N . LEU A 1 177 ? 4.968 0.357 -21.241 1.00 96.94 177 LEU A N 1
ATOM 1454 C CA . LEU A 1 177 ? 5.442 0.301 -22.629 1.00 96.94 177 LEU A CA 1
ATOM 1455 C C . LEU A 1 177 ? 5.641 1.692 -23.243 1.00 96.94 177 LEU A C 1
ATOM 1457 O O . LEU A 1 177 ? 6.620 1.889 -23.967 1.00 96.94 177 LEU A O 1
ATOM 1461 N N . ILE A 1 178 ? 4.758 2.649 -22.943 1.00 96.50 178 ILE A N 1
ATOM 1462 C CA . ILE A 1 178 ? 4.879 4.037 -23.411 1.00 96.50 178 ILE A CA 1
ATOM 1463 C C . ILE A 1 178 ? 6.159 4.670 -22.865 1.00 96.50 178 ILE A C 1
ATOM 1465 O O . ILE A 1 178 ? 6.942 5.228 -23.633 1.00 96.50 178 ILE A O 1
ATOM 1469 N N . ILE A 1 179 ? 6.430 4.545 -21.562 1.00 97.06 179 ILE A N 1
ATOM 1470 C CA . ILE A 1 179 ? 7.637 5.154 -20.986 1.00 97.06 179 ILE A CA 1
ATOM 1471 C C . ILE A 1 179 ? 8.928 4.472 -21.459 1.00 97.06 179 ILE A C 1
ATOM 1473 O O . ILE A 1 179 ? 9.980 5.097 -21.390 1.00 97.06 179 ILE A O 1
ATOM 1477 N N . THR A 1 180 ? 8.878 3.234 -21.960 1.00 96.69 180 THR A N 1
ATOM 1478 C CA . THR A 1 180 ? 10.066 2.544 -22.505 1.00 96.69 180 THR A CA 1
ATOM 1479 C C . THR A 1 180 ? 10.405 2.908 -23.951 1.00 96.69 180 THR A C 1
ATOM 1481 O O . THR A 1 180 ? 11.477 2.525 -24.414 1.00 96.69 180 THR A O 1
ATOM 1484 N N . GLN A 1 181 ? 9.531 3.619 -24.674 1.00 92.25 181 GLN A N 1
ATOM 1485 C CA . GLN A 1 181 ? 9.637 3.806 -26.128 1.00 92.25 181 GLN A CA 1
ATOM 1486 C C . GLN A 1 181 ? 10.981 4.390 -26.585 1.00 92.25 181 GLN A C 1
ATOM 1488 O O . GLN A 1 181 ? 11.563 3.877 -27.535 1.00 92.25 181 GLN A O 1
ATOM 1493 N N . ASP A 1 182 ? 11.491 5.401 -25.881 1.00 89.62 182 ASP A N 1
ATOM 1494 C CA . ASP A 1 182 ? 12.764 6.058 -26.218 1.00 89.62 182 ASP A CA 1
ATOM 1495 C C . ASP A 1 182 ? 13.948 5.519 -25.397 1.00 89.62 182 ASP A C 1
ATOM 1497 O O . ASP A 1 182 ? 15.075 6.019 -25.489 1.00 89.62 182 ASP A O 1
ATOM 1501 N N . CYS A 1 183 ? 13.692 4.525 -24.547 1.00 94.88 183 CYS A N 1
ATOM 1502 C CA . CYS A 1 183 ? 14.646 3.980 -23.587 1.00 94.88 183 CYS A CA 1
ATOM 1503 C C . CYS A 1 183 ? 15.173 2.610 -24.022 1.00 94.88 183 CYS A C 1
ATOM 1505 O O . CYS A 1 183 ? 16.371 2.361 -23.905 1.00 94.88 183 CYS A O 1
ATOM 1507 N N . LEU A 1 184 ? 14.298 1.757 -24.560 1.00 95.50 184 LEU A N 1
ATOM 1508 C CA . LEU A 1 184 ? 14.623 0.398 -24.981 1.00 95.50 184 LEU A CA 1
ATOM 1509 C C . LEU A 1 184 ? 14.518 0.232 -26.505 1.00 95.50 184 LEU A C 1
ATOM 1511 O O . LEU A 1 184 ? 13.560 0.728 -27.103 1.00 95.50 184 LEU A O 1
ATOM 1515 N N . PRO A 1 185 ? 15.423 -0.543 -27.134 1.00 94.62 185 PRO A N 1
ATOM 1516 C CA . PRO A 1 185 ? 15.269 -0.960 -28.523 1.00 94.62 185 PRO A CA 1
ATOM 1517 C C . PRO A 1 185 ? 13.950 -1.705 -28.754 1.00 94.62 185 PRO A C 1
ATOM 1519 O O . PRO A 1 185 ? 13.457 -2.417 -27.876 1.00 94.62 185 PRO A O 1
ATOM 1522 N N . GLU A 1 186 ? 13.410 -1.615 -29.970 1.00 93.69 186 GLU A N 1
ATOM 1523 C CA . GLU A 1 186 ? 12.151 -2.276 -30.336 1.00 93.69 186 GLU A CA 1
ATOM 1524 C C . GLU A 1 186 ? 12.182 -3.792 -30.089 1.00 93.69 186 GLU A C 1
ATOM 1526 O O . GLU A 1 186 ? 11.210 -4.352 -29.589 1.00 93.69 186 GLU A O 1
ATOM 1531 N N . VAL A 1 187 ? 13.327 -4.437 -30.335 1.00 94.00 187 VAL A N 1
ATOM 1532 C CA . VAL A 1 187 ? 13.532 -5.870 -30.071 1.00 94.00 187 VAL A CA 1
ATOM 1533 C C . VAL A 1 187 ? 13.336 -6.211 -28.589 1.00 94.00 187 VAL A C 1
ATOM 1535 O O . VAL A 1 187 ? 12.679 -7.199 -28.268 1.00 94.00 187 VAL A O 1
ATOM 1538 N N . GLU A 1 188 ? 13.857 -5.391 -27.673 1.00 95.31 188 GLU A N 1
ATOM 1539 C CA . GLU A 1 188 ? 13.699 -5.622 -26.231 1.00 95.31 188 GLU A CA 1
ATOM 1540 C C . GLU A 1 188 ? 12.267 -5.353 -25.768 1.00 95.31 188 GLU A C 1
ATOM 1542 O O . GLU A 1 188 ? 11.707 -6.120 -24.985 1.00 95.31 188 GLU A O 1
ATOM 1547 N N . ARG A 1 189 ? 11.618 -4.324 -26.320 1.00 95.75 189 ARG A N 1
ATOM 1548 C CA . ARG A 1 189 ? 10.198 -4.046 -26.059 1.00 95.75 189 ARG A CA 1
ATOM 1549 C C . ARG A 1 189 ? 9.302 -5.187 -26.550 1.00 95.75 189 ARG A C 1
ATOM 1551 O O . ARG A 1 189 ? 8.352 -5.553 -25.858 1.00 95.75 189 ARG A O 1
ATOM 1558 N N . PHE A 1 190 ? 9.626 -5.784 -27.699 1.00 94.69 190 PHE A N 1
ATOM 1559 C CA . PHE A 1 190 ? 8.922 -6.950 -28.229 1.00 94.69 190 PHE A CA 1
ATOM 1560 C C . PHE A 1 190 ? 9.085 -8.173 -27.319 1.00 94.69 190 PHE A C 1
ATOM 1562 O O . PHE A 1 190 ? 8.085 -8.795 -26.966 1.00 94.69 190 PHE A O 1
ATOM 1569 N N . LYS A 1 191 ? 10.307 -8.479 -26.859 1.00 94.31 191 LYS A N 1
ATOM 1570 C CA . LYS A 1 191 ? 10.554 -9.570 -25.896 1.00 94.31 191 LYS A CA 1
ATOM 1571 C C . LYS A 1 191 ? 9.796 -9.368 -24.585 1.00 94.31 191 LYS A C 1
ATOM 1573 O O . LYS A 1 191 ? 9.183 -10.311 -24.082 1.00 94.31 191 LYS A O 1
ATOM 1578 N N . MET A 1 192 ? 9.807 -8.146 -24.049 1.00 95.56 192 MET A N 1
ATOM 1579 C CA . MET A 1 192 ? 9.068 -7.788 -22.835 1.00 95.56 192 MET A CA 1
ATOM 1580 C C . MET A 1 192 ? 7.565 -8.046 -23.015 1.00 95.56 192 MET A C 1
ATOM 1582 O O . MET A 1 192 ? 6.936 -8.701 -22.184 1.00 95.56 192 MET A O 1
ATOM 1586 N N . MET A 1 193 ? 6.998 -7.607 -24.142 1.00 95.38 193 MET A N 1
ATOM 1587 C CA . MET A 1 193 ? 5.593 -7.838 -24.482 1.00 95.38 193 MET A CA 1
ATOM 1588 C C . MET A 1 193 ? 5.274 -9.326 -24.668 1.00 95.38 193 MET A C 1
ATOM 1590 O O . MET A 1 193 ? 4.310 -9.813 -24.086 1.00 95.38 193 MET A O 1
ATOM 1594 N N . GLN A 1 194 ? 6.087 -10.073 -25.415 1.00 92.12 194 GLN A N 1
ATOM 1595 C CA . GLN A 1 194 ? 5.893 -11.511 -25.612 1.00 92.12 194 GLN A CA 1
ATOM 1596 C C . GLN A 1 194 ? 5.927 -12.274 -24.280 1.00 92.12 194 GLN A C 1
ATOM 1598 O O . GLN A 1 194 ? 5.095 -13.154 -24.050 1.00 92.12 194 GLN A O 1
ATOM 1603 N N . THR A 1 195 ? 6.841 -11.902 -23.380 1.00 93.44 195 THR A N 1
ATOM 1604 C CA . THR A 1 195 ? 6.946 -12.493 -22.038 1.00 93.44 195 THR A CA 1
ATOM 1605 C C . THR A 1 195 ? 5.695 -12.198 -21.213 1.00 93.44 195 THR A C 1
ATOM 1607 O O . THR A 1 195 ? 5.109 -13.116 -20.641 1.00 93.44 195 THR A O 1
ATOM 1610 N N . TYR A 1 196 ? 5.232 -10.943 -21.209 1.00 94.81 196 TYR A N 1
ATOM 1611 C CA . TYR A 1 196 ? 3.998 -10.542 -20.532 1.00 94.81 196 TYR A CA 1
ATOM 1612 C C . TYR A 1 196 ? 2.789 -11.350 -21.018 1.00 94.81 196 TYR A C 1
ATOM 1614 O O . TYR A 1 196 ? 2.034 -11.882 -20.204 1.00 94.81 196 TYR A O 1
ATOM 1622 N N . LEU A 1 197 ? 2.621 -11.467 -22.339 1.00 92.00 197 LEU A N 1
ATOM 1623 C CA . LEU A 1 197 ? 1.493 -12.170 -22.954 1.00 92.00 197 LEU A CA 1
ATOM 1624 C C . LEU A 1 197 ? 1.533 -13.679 -22.675 1.00 92.00 197 LEU A C 1
ATOM 1626 O O . LEU A 1 197 ? 0.496 -14.261 -22.362 1.00 92.00 197 LEU A O 1
ATOM 1630 N N . SER A 1 198 ? 2.719 -14.291 -22.729 1.00 90.19 198 SER A N 1
ATOM 1631 C CA . SER A 1 198 ? 2.908 -15.716 -22.423 1.00 90.19 198 SER A CA 1
ATOM 1632 C C . SER A 1 198 ? 2.537 -16.040 -20.972 1.00 90.19 198 SER A C 1
ATOM 1634 O O . SER A 1 198 ? 1.814 -16.997 -20.711 1.00 90.19 198 SER A O 1
ATOM 1636 N N . VAL A 1 199 ? 2.999 -15.230 -20.011 1.00 90.00 199 VAL A N 1
ATOM 1637 C CA . VAL A 1 199 ? 2.742 -15.459 -18.576 1.00 90.00 199 VAL A CA 1
ATOM 1638 C C . VAL A 1 199 ? 1.280 -15.194 -18.211 1.00 90.00 199 VAL A C 1
ATOM 1640 O O . VAL A 1 199 ? 0.710 -15.921 -17.398 1.00 90.00 199 VAL A O 1
ATOM 1643 N N . ASN A 1 200 ? 0.658 -14.186 -18.824 1.00 89.25 200 ASN A N 1
ATOM 1644 C CA . ASN A 1 200 ? -0.729 -13.811 -18.547 1.00 89.25 200 ASN A CA 1
ATOM 1645 C C . ASN A 1 200 ? -1.759 -14.567 -19.414 1.00 89.25 200 ASN A C 1
ATOM 1647 O O . ASN A 1 200 ? -2.942 -14.234 -19.373 1.00 89.25 200 ASN A O 1
ATOM 1651 N N . GLY A 1 201 ? -1.336 -15.596 -20.162 1.00 74.94 201 GLY A N 1
ATOM 1652 C CA . GLY A 1 201 ? -2.231 -16.511 -20.885 1.00 74.94 201 GLY A CA 1
ATOM 1653 C C . GLY A 1 201 ? -2.937 -15.892 -22.093 1.00 74.94 201 GLY A C 1
ATOM 1654 O O . GLY A 1 201 ? -4.053 -16.284 -22.416 1.00 74.94 201 GLY A O 1
ATOM 1655 N N . LEU A 1 202 ? -2.315 -14.900 -22.735 1.00 68.12 202 LEU A N 1
ATOM 1656 C CA . LEU A 1 202 ? -2.844 -14.234 -23.933 1.00 68.12 202 LEU A CA 1
ATOM 1657 C C . LEU A 1 202 ? -2.283 -14.820 -25.238 1.00 68.12 202 LEU A C 1
ATOM 1659 O O . LEU A 1 202 ? -2.720 -14.436 -26.320 1.00 68.12 202 LEU A O 1
ATOM 1663 N N . ILE A 1 203 ? -1.319 -15.736 -25.134 1.00 58.72 203 ILE A N 1
ATOM 1664 C CA . ILE A 1 203 ? -0.789 -16.535 -26.238 1.00 58.72 203 ILE A CA 1
ATOM 1665 C C . ILE A 1 203 ? -0.730 -17.980 -25.744 1.00 58.72 203 ILE A C 1
ATOM 1667 O O . ILE A 1 203 ? 0.033 -18.285 -24.826 1.00 58.72 203 ILE A O 1
ATOM 1671 N N . ASP A 1 204 ? -1.514 -18.866 -26.357 1.00 49.84 204 ASP A N 1
ATOM 1672 C CA . ASP A 1 204 ? -1.188 -20.285 -26.335 1.00 49.84 204 ASP A CA 1
ATOM 1673 C C . ASP A 1 204 ? 0.039 -20.448 -27.231 1.00 49.84 204 ASP A C 1
ATOM 1675 O O . ASP A 1 204 ? -0.003 -20.129 -28.421 1.00 49.84 204 ASP A O 1
ATOM 1679 N N . ASN A 1 205 ? 1.161 -20.898 -26.665 1.00 45.59 205 ASN A N 1
ATOM 1680 C CA . ASN A 1 205 ? 2.206 -21.474 -27.498 1.00 45.59 205 ASN A CA 1
ATOM 1681 C C . ASN A 1 205 ? 1.570 -22.712 -28.129 1.00 45.59 205 ASN A C 1
ATOM 1683 O O . ASN A 1 205 ? 1.516 -23.758 -27.480 1.00 45.59 205 ASN A O 1
ATOM 1687 N N . GLU A 1 206 ? 1.040 -22.580 -29.346 1.00 41.94 206 GLU A N 1
ATOM 1688 C CA . GLU A 1 206 ? 0.749 -23.729 -30.191 1.00 41.94 206 GLU A CA 1
ATOM 1689 C C . GLU A 1 206 ? 2.017 -24.576 -30.175 1.00 41.94 206 GLU A C 1
ATOM 1691 O O . GLU A 1 206 ? 3.091 -24.152 -30.616 1.00 41.94 206 GLU A O 1
ATOM 1696 N N . ALA A 1 207 ? 1.910 -25.729 -29.516 1.00 38.09 207 ALA A N 1
ATOM 1697 C CA . ALA A 1 207 ? 2.944 -26.729 -29.533 1.00 38.09 207 ALA A CA 1
ATOM 1698 C C . ALA A 1 207 ? 3.273 -26.964 -31.003 1.00 38.09 207 ALA A C 1
ATOM 1700 O O . ALA A 1 207 ? 2.382 -27.245 -31.800 1.00 38.09 207 ALA A O 1
ATOM 1701 N N . VAL A 1 208 ? 4.544 -26.798 -31.356 1.00 34.94 208 VAL A N 1
ATOM 1702 C CA . VAL A 1 208 ? 5.067 -27.275 -32.629 1.00 34.94 208 VAL A CA 1
ATOM 1703 C C . VAL A 1 208 ? 4.664 -28.743 -32.717 1.00 34.94 208 VAL A C 1
ATOM 1705 O O . VAL A 1 208 ? 5.183 -29.567 -31.962 1.00 34.94 208 VAL A O 1
ATOM 1708 N N . GLU A 1 209 ? 3.686 -29.057 -33.568 1.00 27.95 209 GLU A N 1
ATOM 1709 C CA . GLU A 1 209 ? 3.366 -30.441 -33.880 1.00 27.95 209 GLU A CA 1
ATOM 1710 C C . GLU A 1 209 ? 4.650 -31.080 -34.426 1.00 27.95 209 GLU A C 1
ATOM 1712 O O . GLU A 1 209 ? 5.292 -30.501 -35.312 1.00 27.95 209 GLU A O 1
ATOM 1717 N N . PRO A 1 210 ? 5.086 -32.233 -33.893 1.00 29.47 210 PRO A N 1
ATOM 1718 C CA . PRO A 1 210 ? 6.202 -32.939 -34.482 1.00 29.47 210 PRO A CA 1
ATOM 1719 C C . PRO A 1 210 ? 5.767 -33.370 -35.880 1.00 29.47 210 PRO A C 1
ATOM 1721 O O . PRO A 1 210 ? 4.881 -34.208 -36.028 1.00 29.47 210 PRO A O 1
ATOM 1724 N N . THR A 1 211 ? 6.377 -32.769 -36.900 1.00 29.27 211 THR A N 1
ATOM 1725 C CA . THR A 1 211 ? 6.207 -33.167 -38.296 1.00 29.27 211 THR A CA 1
ATOM 1726 C C . THR A 1 211 ? 6.415 -34.671 -38.412 1.00 29.27 211 THR A C 1
ATOM 1728 O O . THR A 1 211 ? 7.504 -35.171 -38.120 1.00 29.27 211 THR A O 1
ATOM 1731 N N . GLU A 1 212 ? 5.364 -35.377 -38.824 1.00 26.16 212 GLU A N 1
ATOM 1732 C CA . GLU A 1 212 ? 5.392 -36.797 -39.143 1.00 26.16 212 GLU A CA 1
ATOM 1733 C C . GLU A 1 212 ? 6.527 -37.077 -40.137 1.00 26.16 212 GLU A C 1
ATOM 1735 O O . GLU A 1 212 ? 6.487 -36.676 -41.303 1.00 26.16 212 GLU A O 1
ATOM 1740 N N . HIS A 1 213 ? 7.568 -37.770 -39.674 1.00 30.69 213 HIS A N 1
ATOM 1741 C CA . HIS A 1 213 ? 8.539 -38.376 -40.569 1.00 30.69 213 HIS A CA 1
ATOM 1742 C C . HIS A 1 213 ? 7.875 -39.573 -41.255 1.00 30.69 213 HIS A C 1
ATOM 1744 O O . HIS A 1 213 ? 7.609 -40.608 -40.646 1.00 30.69 213 HIS A O 1
ATOM 1750 N N . VAL A 1 214 ? 7.602 -39.380 -42.543 1.00 28.34 214 VAL A N 1
ATOM 1751 C CA . VAL A 1 214 ? 7.148 -40.378 -43.511 1.00 28.34 214 VAL A CA 1
ATOM 1752 C C . VAL A 1 214 ? 8.036 -41.626 -43.451 1.00 28.34 214 VAL A C 1
ATOM 1754 O O . VAL A 1 214 ? 9.255 -41.542 -43.596 1.00 28.34 214 VAL A O 1
ATOM 1757 N N . TYR A 1 215 ? 7.398 -42.784 -43.266 1.00 24.84 215 TYR A N 1
ATOM 1758 C CA . TYR A 1 215 ? 8.007 -44.107 -43.381 1.00 24.84 215 TYR A CA 1
ATOM 1759 C C . TYR A 1 215 ? 8.628 -44.305 -44.772 1.00 24.84 215 TYR A C 1
ATOM 1761 O O . TYR A 1 215 ? 7.931 -44.279 -45.786 1.00 24.84 215 TYR A O 1
ATOM 1769 N N . GLY A 1 216 ? 9.936 -44.560 -44.794 1.00 27.81 216 GLY A N 1
ATOM 1770 C CA . GLY A 1 216 ? 10.650 -45.189 -45.899 1.00 27.81 216 GLY A CA 1
ATOM 1771 C C . GLY A 1 216 ? 11.254 -46.499 -45.403 1.00 27.81 216 GLY A C 1
ATOM 1772 O O . GLY A 1 216 ? 12.289 -46.498 -44.748 1.00 27.81 216 GLY A O 1
ATOM 1773 N N . ASP A 1 217 ? 10.548 -47.589 -45.677 1.00 26.05 217 ASP A N 1
ATOM 1774 C CA . ASP A 1 217 ? 10.933 -48.983 -45.466 1.00 26.05 217 ASP A CA 1
ATOM 1775 C C . ASP A 1 217 ? 12.171 -49.354 -46.300 1.00 26.05 217 ASP A C 1
ATOM 1777 O O . ASP A 1 217 ? 12.102 -49.227 -47.518 1.00 26.05 217 ASP A O 1
ATOM 1781 N N . VAL A 1 218 ? 13.260 -49.818 -45.663 1.00 27.66 218 VAL A N 1
ATOM 1782 C CA . VAL A 1 218 ? 14.122 -50.916 -46.156 1.00 27.66 218 VAL A CA 1
ATOM 1783 C C . VAL A 1 218 ? 14.873 -51.564 -44.975 1.00 27.66 218 VAL A C 1
ATOM 1785 O O . VAL A 1 218 ? 15.781 -50.963 -44.406 1.00 27.66 218 VAL A O 1
ATOM 1788 N N . GLY A 1 219 ? 14.577 -52.841 -44.712 1.00 27.77 219 GLY A N 1
ATOM 1789 C CA . GLY A 1 219 ? 15.603 -53.871 -44.473 1.00 27.77 219 GLY A CA 1
ATOM 1790 C C . GLY A 1 219 ? 16.013 -54.183 -43.029 1.00 27.77 219 GLY A C 1
ATOM 1791 O O . GLY A 1 219 ? 16.869 -53.526 -42.448 1.00 27.77 219 GLY A O 1
ATOM 1792 N N . GLN A 1 220 ? 15.488 -55.295 -42.507 1.00 26.06 220 GLN A N 1
ATOM 1793 C CA . GLN A 1 220 ? 16.020 -56.027 -41.353 1.00 26.06 220 GLN A CA 1
ATOM 1794 C C . GLN A 1 220 ? 17.384 -56.660 -41.676 1.00 26.06 220 GLN A C 1
ATOM 1796 O O . GLN A 1 220 ? 17.478 -57.398 -42.655 1.00 26.06 220 GLN A O 1
ATOM 1801 N N . VAL A 1 221 ? 18.384 -56.480 -40.806 1.00 27.17 221 VAL A N 1
ATOM 1802 C CA . VAL A 1 221 ? 19.418 -57.496 -40.527 1.00 27.17 221 VAL A CA 1
ATOM 1803 C C . VAL A 1 221 ? 19.752 -57.457 -39.030 1.00 27.17 221 VAL A C 1
ATOM 1805 O O . VAL A 1 221 ? 19.874 -56.392 -38.431 1.00 27.17 221 VAL A O 1
ATOM 1808 N N . GLU A 1 222 ? 19.820 -58.650 -38.450 1.00 26.56 222 GLU A N 1
ATOM 1809 C CA . GLU A 1 222 ? 19.942 -58.993 -37.034 1.00 26.56 222 GLU A CA 1
ATOM 1810 C C . GLU A 1 222 ? 21.278 -58.577 -36.381 1.00 26.56 222 GLU A C 1
ATOM 1812 O O . GLU A 1 222 ? 22.312 -58.450 -37.038 1.00 26.56 222 GLU A O 1
ATOM 1817 N N . LEU A 1 223 ? 21.234 -58.408 -35.053 1.00 24.66 223 LEU A N 1
ATOM 1818 C CA . LEU A 1 223 ? 22.377 -58.239 -34.143 1.00 24.66 223 LEU A CA 1
ATOM 1819 C C . LEU A 1 223 ? 23.302 -59.472 -34.151 1.00 24.66 223 LEU A C 1
ATOM 1821 O O . LEU A 1 223 ? 22.852 -60.590 -34.409 1.00 24.66 223 LEU A O 1
ATOM 1825 N N . PRO A 1 224 ? 24.557 -59.306 -33.700 1.00 27.53 224 PRO A N 1
ATOM 1826 C CA . PRO A 1 224 ? 24.863 -59.957 -32.430 1.00 27.53 224 PRO A CA 1
ATOM 1827 C C . PRO A 1 224 ? 25.646 -59.086 -31.440 1.00 27.53 224 PRO A C 1
ATOM 1829 O O . PRO A 1 224 ? 26.374 -58.159 -31.787 1.00 27.53 224 PRO A O 1
ATOM 1832 N N . GLU A 1 225 ? 25.448 -59.449 -30.178 1.00 28.39 225 GLU A N 1
ATOM 1833 C CA . GLU A 1 225 ? 26.136 -58.993 -28.976 1.00 28.39 225 GLU A CA 1
ATOM 1834 C C . GLU A 1 225 ? 27.660 -59.178 -29.074 1.00 28.39 225 GLU A C 1
ATOM 1836 O O . GLU A 1 225 ? 28.132 -60.185 -29.601 1.00 28.39 225 GLU A O 1
ATOM 1841 N N . ASN A 1 226 ? 28.430 -58.259 -28.480 1.00 28.05 226 ASN A N 1
ATOM 1842 C CA . ASN A 1 226 ? 29.480 -58.663 -27.546 1.00 28.05 226 ASN A CA 1
ATOM 1843 C C . ASN A 1 226 ? 30.020 -57.505 -26.703 1.00 28.05 226 ASN A C 1
ATOM 1845 O O . ASN A 1 226 ? 30.195 -56.375 -27.156 1.00 28.05 226 ASN A O 1
ATOM 1849 N N . SER A 1 227 ? 30.287 -57.877 -25.459 1.00 31.19 227 SER A N 1
ATOM 1850 C CA . SER A 1 227 ? 31.009 -57.176 -24.410 1.00 31.19 227 SER A CA 1
ATOM 1851 C C . SER A 1 227 ? 32.426 -56.766 -24.821 1.00 31.19 227 SER A C 1
ATOM 1853 O O . SER A 1 227 ? 33.056 -57.441 -25.635 1.00 31.19 227 SER A O 1
ATOM 1855 N N . ASN A 1 228 ? 32.955 -55.710 -24.198 1.00 29.95 228 ASN A N 1
ATOM 1856 C CA . ASN A 1 228 ? 34.116 -55.787 -23.299 1.00 29.95 228 ASN A CA 1
ATOM 1857 C C . ASN A 1 228 ? 34.554 -54.385 -22.843 1.00 29.95 228 ASN A C 1
ATOM 1859 O O . ASN A 1 228 ? 34.584 -53.436 -23.624 1.00 29.95 228 ASN A O 1
ATOM 1863 N N . ASP A 1 229 ? 34.891 -54.320 -21.559 1.00 30.81 229 ASP A N 1
ATOM 1864 C CA . ASP A 1 229 ? 35.566 -53.237 -20.847 1.00 30.81 229 ASP A CA 1
ATOM 1865 C C . ASP A 1 229 ? 36.971 -52.945 -21.415 1.00 30.81 229 ASP A C 1
ATOM 1867 O O . ASP A 1 229 ? 37.648 -53.892 -21.815 1.00 30.81 229 ASP A O 1
ATOM 1871 N N . ASP A 1 230 ? 37.434 -51.683 -21.378 1.00 30.00 230 ASP A N 1
ATOM 1872 C CA . ASP A 1 230 ? 38.819 -51.348 -20.979 1.00 30.00 230 ASP A CA 1
ATOM 1873 C C . ASP A 1 230 ? 39.033 -49.843 -20.667 1.00 30.00 230 ASP A C 1
ATOM 1875 O O . ASP A 1 230 ? 38.311 -48.964 -21.144 1.00 30.00 230 ASP A O 1
ATOM 1879 N N . ASP A 1 231 ? 40.047 -49.592 -19.840 1.00 29.20 231 ASP A N 1
ATOM 1880 C CA . ASP A 1 231 ? 40.374 -48.422 -19.016 1.00 29.20 231 ASP A CA 1
ATOM 1881 C C . ASP A 1 231 ? 41.229 -47.303 -19.688 1.00 29.20 231 ASP A C 1
ATOM 1883 O O . ASP A 1 231 ? 42.267 -47.567 -20.290 1.00 29.20 231 ASP A O 1
ATOM 1887 N N . GLY A 1 232 ? 40.874 -46.031 -19.405 1.00 25.94 232 GLY A N 1
ATOM 1888 C CA . GLY A 1 232 ? 41.762 -44.858 -19.151 1.00 25.94 232 GLY A CA 1
ATOM 1889 C C . GLY A 1 232 ? 42.519 -44.129 -20.300 1.00 25.94 232 GLY A C 1
ATOM 1890 O O . GLY A 1 232 ? 42.633 -44.639 -21.406 1.00 25.94 232 GLY A O 1
ATOM 1891 N N . PRO A 1 233 ? 43.186 -42.966 -20.044 1.00 39.09 233 PRO A N 1
ATOM 1892 C CA . PRO A 1 233 ? 42.829 -41.830 -19.174 1.00 39.09 233 PRO A CA 1
ATOM 1893 C C . PRO A 1 233 ? 43.035 -40.410 -19.806 1.00 39.09 233 PRO A C 1
ATOM 1895 O O . PRO A 1 233 ? 43.877 -40.211 -20.669 1.00 39.09 233 PRO A O 1
ATOM 1898 N N . LYS A 1 234 ? 42.350 -39.408 -19.214 1.00 27.77 234 LYS A N 1
ATOM 1899 C CA . LYS A 1 234 ? 42.658 -37.952 -19.071 1.00 27.77 234 LYS A CA 1
ATOM 1900 C C . LYS A 1 234 ? 42.958 -37.070 -20.303 1.00 27.77 234 LYS A C 1
ATOM 1902 O O . LYS A 1 234 ? 44.041 -37.149 -20.859 1.00 27.77 234 LYS A O 1
ATOM 1907 N N . GLU A 1 235 ? 42.167 -35.997 -20.447 1.00 28.56 235 GLU A N 1
ATOM 1908 C CA . GLU A 1 235 ? 42.700 -34.624 -20.556 1.00 28.56 235 GLU A CA 1
ATOM 1909 C C . GLU A 1 235 ? 41.695 -33.560 -20.057 1.00 28.56 235 GLU A C 1
ATOM 1911 O O . GLU A 1 235 ? 40.481 -33.702 -20.179 1.00 28.56 235 GLU A O 1
ATOM 1916 N N . LYS A 1 236 ? 42.239 -32.536 -19.388 1.00 26.88 236 LYS A N 1
ATOM 1917 C CA . LYS A 1 236 ? 41.571 -31.361 -18.799 1.00 26.88 236 LYS A CA 1
ATOM 1918 C C . LYS A 1 236 ? 41.201 -30.361 -19.903 1.00 26.88 236 LYS A C 1
ATOM 1920 O O . LYS A 1 236 ? 42.027 -30.159 -20.779 1.00 26.88 236 LYS A O 1
ATOM 1925 N N . GLU A 1 237 ? 40.103 -29.613 -19.747 1.00 27.41 237 GLU A N 1
ATOM 1926 C CA . GLU A 1 237 ? 40.137 -28.160 -19.465 1.00 27.41 237 GLU A CA 1
ATOM 1927 C C . GLU A 1 237 ? 38.761 -27.456 -19.534 1.00 27.41 237 GLU A C 1
ATOM 1929 O O . GLU A 1 237 ? 38.040 -27.570 -20.516 1.00 27.41 237 GLU A O 1
ATOM 1934 N N . ARG A 1 238 ? 38.547 -26.626 -18.497 1.00 27.14 238 ARG A N 1
ATOM 1935 C CA . ARG A 1 238 ? 37.888 -25.303 -18.433 1.00 27.14 238 ARG A CA 1
ATOM 1936 C C . ARG A 1 238 ? 36.359 -25.159 -18.321 1.00 27.14 238 ARG A C 1
ATOM 1938 O O . ARG A 1 238 ? 35.588 -25.559 -19.182 1.00 27.14 238 ARG A O 1
ATOM 1945 N N . ASP A 1 239 ? 36.020 -24.488 -17.213 1.00 27.00 239 ASP A N 1
ATOM 1946 C CA . ASP A 1 239 ? 34.796 -23.766 -16.867 1.00 27.00 239 ASP A CA 1
ATOM 1947 C C . ASP A 1 239 ? 34.283 -22.852 -17.986 1.00 27.00 239 ASP A C 1
ATOM 1949 O O . ASP A 1 239 ? 35.081 -22.198 -18.652 1.00 27.00 239 ASP A O 1
ATOM 1953 N N . ASP A 1 240 ? 32.956 -22.726 -18.077 1.00 27.98 240 ASP A N 1
ATOM 1954 C CA . ASP A 1 240 ? 32.297 -21.422 -17.966 1.00 27.98 240 ASP A CA 1
ATOM 1955 C C . ASP A 1 240 ? 30.875 -21.605 -17.415 1.00 27.98 240 ASP A C 1
ATOM 1957 O O . ASP A 1 240 ? 30.085 -22.450 -17.844 1.00 27.98 240 ASP A O 1
ATOM 1961 N N . SER A 1 241 ? 30.603 -20.828 -16.378 1.00 28.64 241 SER A N 1
ATOM 1962 C CA . SER A 1 241 ? 29.433 -20.849 -15.519 1.00 28.64 241 SER A CA 1
ATOM 1963 C C . SER A 1 241 ? 28.305 -19.944 -16.031 1.00 28.64 241 SER A C 1
ATOM 1965 O O . SER A 1 241 ? 28.549 -18.941 -16.692 1.00 28.64 241 SER A O 1
ATOM 1967 N N . GLU A 1 242 ? 27.087 -20.264 -15.578 1.00 33.16 242 GLU A N 1
ATOM 1968 C CA . GLU A 1 242 ? 25.892 -19.402 -15.492 1.00 33.16 242 GLU A CA 1
ATOM 1969 C C . GLU A 1 242 ? 24.975 -19.277 -16.723 1.00 33.16 242 GLU A C 1
ATOM 1971 O O . GLU A 1 242 ? 24.668 -18.194 -17.217 1.00 33.16 242 GLU A O 1
ATOM 1976 N N . SER A 1 243 ? 24.356 -20.399 -17.106 1.00 30.11 243 SER A N 1
ATOM 1977 C CA . SER A 1 243 ? 22.979 -20.373 -17.615 1.00 30.11 243 SER A CA 1
ATOM 1978 C C . SER A 1 243 ? 22.005 -20.338 -16.429 1.00 30.11 243 SER A C 1
ATOM 1980 O O . SER A 1 243 ? 21.704 -21.371 -15.831 1.00 30.11 243 SER A O 1
ATOM 1982 N N . LEU A 1 244 ? 21.511 -19.157 -16.054 1.00 33.28 244 LEU A N 1
ATOM 1983 C CA . LEU A 1 244 ? 20.392 -19.050 -15.114 1.00 33.28 244 LEU A CA 1
ATOM 1984 C C . LEU A 1 244 ? 19.130 -19.640 -15.768 1.00 33.28 244 LEU A C 1
ATOM 1986 O O . LEU A 1 244 ? 18.571 -19.099 -16.720 1.00 33.28 244 LEU A O 1
ATOM 1990 N N . ASP A 1 245 ? 18.748 -20.809 -15.259 1.00 33.88 245 ASP A N 1
ATOM 1991 C CA . ASP A 1 245 ? 17.725 -21.717 -15.763 1.00 33.88 245 ASP A CA 1
ATOM 1992 C C . ASP A 1 245 ? 16.344 -21.069 -15.977 1.00 33.88 245 ASP A C 1
ATOM 1994 O O . ASP A 1 245 ? 15.572 -20.850 -15.039 1.00 33.88 245 ASP A O 1
ATOM 1998 N N . LEU A 1 246 ? 15.944 -20.944 -17.250 1.00 34.72 246 LEU A N 1
ATOM 1999 C CA . LEU A 1 246 ? 14.545 -20.751 -17.675 1.00 34.72 246 LEU A CA 1
ATOM 2000 C C . LEU A 1 246 ? 13.592 -21.825 -17.109 1.00 34.72 246 LEU A C 1
ATOM 2002 O O . LEU A 1 246 ? 12.379 -21.630 -17.066 1.00 34.72 246 LEU A O 1
ATOM 2006 N N . LYS A 1 247 ? 14.127 -22.964 -16.658 1.00 32.16 247 LYS A N 1
ATOM 2007 C CA . LYS A 1 247 ? 13.361 -24.089 -16.107 1.00 32.16 247 LYS A CA 1
ATOM 2008 C C . LYS A 1 247 ? 12.750 -23.785 -14.736 1.00 32.16 247 LYS A C 1
ATOM 2010 O O . LYS A 1 247 ? 11.727 -24.374 -14.385 1.00 32.16 247 LYS A O 1
ATOM 2015 N N . MET A 1 248 ? 13.310 -22.838 -13.979 1.00 31.42 248 MET A N 1
ATOM 2016 C CA . MET A 1 248 ? 12.792 -22.504 -12.648 1.00 31.42 248 MET A CA 1
ATOM 2017 C C . MET A 1 248 ? 11.480 -21.697 -12.714 1.00 31.42 248 MET A C 1
ATOM 2019 O O . MET A 1 248 ? 10.610 -21.868 -11.862 1.00 31.42 248 MET A O 1
ATOM 2023 N N . LEU A 1 249 ? 11.281 -20.890 -13.766 1.00 35.22 249 LEU A N 1
ATOM 2024 C CA . LEU A 1 249 ? 10.057 -20.096 -13.971 1.00 35.22 249 LEU A CA 1
ATOM 2025 C C . LEU A 1 249 ? 8.852 -20.933 -14.432 1.00 35.22 249 LEU A C 1
ATOM 2027 O O . LEU A 1 249 ? 7.711 -20.564 -14.166 1.00 35.22 249 LEU A O 1
ATOM 2031 N N . VAL A 1 250 ? 9.089 -22.093 -15.053 1.00 36.31 250 VAL A N 1
ATOM 2032 C CA . VAL A 1 250 ? 8.030 -23.028 -15.488 1.00 36.31 250 VAL A CA 1
ATOM 2033 C C . VAL A 1 250 ? 7.396 -23.773 -14.299 1.00 36.31 250 VAL A C 1
ATOM 2035 O O . VAL A 1 250 ? 6.328 -24.366 -14.423 1.00 36.31 250 VAL A O 1
ATOM 2038 N N . SER A 1 251 ? 8.015 -23.699 -13.117 1.00 28.03 251 SER A N 1
ATOM 2039 C CA . SER A 1 251 ? 7.595 -24.434 -11.917 1.00 28.03 251 SER A CA 1
ATOM 2040 C C . SER A 1 251 ? 6.692 -23.632 -10.971 1.00 28.03 251 SER A C 1
ATOM 2042 O O . SER A 1 251 ? 6.360 -24.121 -9.891 1.00 28.03 251 SER A O 1
ATOM 2044 N N . ILE A 1 252 ? 6.281 -22.408 -11.331 1.00 29.56 252 ILE A N 1
ATOM 2045 C CA . ILE A 1 252 ? 5.351 -21.630 -10.502 1.00 29.56 252 ILE A CA 1
ATOM 2046 C C . ILE A 1 252 ? 3.981 -22.328 -10.553 1.00 29.56 252 ILE A C 1
ATOM 2048 O O . ILE A 1 252 ? 3.374 -22.400 -11.624 1.00 29.56 252 ILE A O 1
ATOM 2052 N N . PRO A 1 253 ? 3.460 -22.857 -9.428 1.00 26.20 253 PRO A N 1
ATOM 2053 C CA . PRO A 1 253 ? 2.172 -23.531 -9.436 1.00 26.20 253 PRO A CA 1
ATOM 2054 C C . PRO A 1 253 ? 1.095 -22.549 -9.895 1.00 26.20 253 PRO A C 1
ATOM 2056 O O . PRO A 1 253 ? 1.001 -21.443 -9.355 1.00 26.20 253 PRO A O 1
ATOM 2059 N N . ARG A 1 254 ? 0.280 -22.974 -10.873 1.00 32.56 254 ARG A N 1
ATOM 2060 C CA . ARG A 1 254 ? -0.934 -22.290 -11.347 1.00 32.56 254 ARG A CA 1
ATOM 2061 C C . ARG A 1 254 ? -1.896 -22.080 -10.173 1.00 32.56 254 ARG A C 1
ATOM 2063 O O . ARG A 1 254 ? -2.846 -22.834 -9.986 1.00 32.56 254 ARG A O 1
ATOM 2070 N N . LYS A 1 255 ? -1.652 -21.069 -9.342 1.00 31.50 255 LYS A N 1
ATOM 2071 C CA . LYS A 1 255 ? -2.650 -20.566 -8.406 1.00 31.50 255 LYS A CA 1
ATOM 2072 C C . LYS A 1 255 ? -3.603 -19.731 -9.239 1.00 31.50 255 LYS A C 1
ATOM 2074 O O . LYS A 1 255 ? -3.264 -18.635 -9.668 1.00 31.50 255 LYS A O 1
ATOM 2079 N N . THR A 1 256 ? -4.774 -20.296 -9.503 1.00 29.56 256 THR A N 1
ATOM 2080 C CA . THR A 1 256 ? -5.943 -19.584 -10.017 1.00 29.56 256 THR A CA 1
ATOM 2081 C C . THR A 1 256 ? -6.087 -18.259 -9.272 1.00 29.56 256 THR A C 1
ATOM 2083 O O . THR A 1 256 ? -6.377 -18.258 -8.073 1.00 29.56 256 THR A O 1
ATOM 2086 N N . MET A 1 257 ? -5.839 -17.140 -9.954 1.00 31.61 257 MET A N 1
ATOM 2087 C CA . MET A 1 257 ? -6.145 -15.831 -9.392 1.00 31.61 257 MET A CA 1
ATOM 2088 C C . MET A 1 257 ? -7.674 -15.676 -9.308 1.00 31.61 257 MET A C 1
ATOM 2090 O O . MET A 1 257 ? -8.378 -16.089 -10.236 1.00 31.61 257 MET A O 1
ATOM 2094 N N . PRO A 1 258 ? -8.210 -15.098 -8.218 1.00 27.34 258 PRO A N 1
ATOM 2095 C CA . PRO A 1 258 ? -9.611 -14.703 -8.148 1.00 27.34 258 PRO A CA 1
ATOM 2096 C C . PRO A 1 258 ? -9.921 -13.733 -9.291 1.00 27.34 258 PRO A C 1
ATOM 2098 O O . PRO A 1 258 ? -9.121 -12.844 -9.575 1.00 27.34 258 PRO A O 1
ATOM 2101 N N . LYS A 1 259 ? -11.076 -13.904 -9.943 1.00 33.09 259 LYS A N 1
ATOM 2102 C CA . LYS A 1 259 ? -11.567 -13.020 -11.009 1.00 33.09 259 LYS A CA 1
ATOM 2103 C C . LYS A 1 259 ? -11.588 -11.567 -10.511 1.00 33.09 259 LYS A C 1
ATOM 2105 O O . LYS A 1 259 ? -12.520 -11.172 -9.812 1.00 33.09 259 LYS A O 1
ATOM 2110 N N . LEU A 1 260 ? -10.575 -10.774 -10.859 1.00 29.80 260 LEU A N 1
ATOM 2111 C CA . LEU A 1 260 ? -10.560 -9.342 -10.585 1.00 29.80 260 LEU A CA 1
ATOM 2112 C C . LEU A 1 260 ? -11.413 -8.637 -11.650 1.00 29.80 260 LEU A C 1
ATOM 2114 O O . LEU A 1 260 ? -10.998 -8.480 -12.790 1.00 29.80 260 LEU A O 1
ATOM 2118 N N . HIS A 1 261 ? -12.637 -8.290 -11.247 1.00 30.20 261 HIS A N 1
ATOM 2119 C CA . HIS A 1 261 ? -13.508 -7.252 -11.810 1.00 30.20 261 HIS A CA 1
ATOM 2120 C C . HIS A 1 261 ? -13.614 -7.166 -13.348 1.00 30.20 261 HIS A C 1
ATOM 2122 O O . HIS A 1 261 ? -12.938 -6.395 -14.016 1.00 30.20 261 HIS A O 1
ATOM 2128 N N . SER A 1 262 ? -14.584 -7.913 -13.876 1.00 32.31 262 SER A N 1
ATOM 2129 C CA . SER A 1 262 ? -15.633 -7.455 -14.802 1.00 32.31 262 SER A CA 1
ATOM 2130 C C . SER A 1 262 ? -15.340 -6.267 -15.736 1.00 32.31 262 SER A C 1
ATOM 2132 O O . SER A 1 262 ? -16.095 -5.297 -15.735 1.00 32.31 262 SER A O 1
ATOM 2134 N N . ARG A 1 263 ? -14.326 -6.356 -16.597 1.00 32.09 263 ARG A N 1
ATOM 2135 C CA . ARG A 1 263 ? -14.346 -5.740 -17.935 1.00 32.09 263 ARG A CA 1
ATOM 2136 C C . ARG A 1 263 ? -13.631 -6.680 -18.896 1.00 32.09 263 ARG A C 1
ATOM 2138 O O . ARG A 1 263 ? -12.450 -6.962 -18.717 1.00 32.09 263 ARG A O 1
ATOM 2145 N N . GLU A 1 264 ? -14.368 -7.203 -19.873 1.00 33.34 264 GLU A N 1
ATOM 2146 C CA . GLU A 1 264 ? -13.792 -7.976 -20.972 1.00 33.34 264 GLU A CA 1
ATOM 2147 C C . GLU A 1 264 ? -12.676 -7.163 -21.635 1.00 33.34 264 GLU A C 1
ATOM 2149 O O . GLU A 1 264 ? -12.818 -5.967 -21.903 1.00 33.34 264 GLU A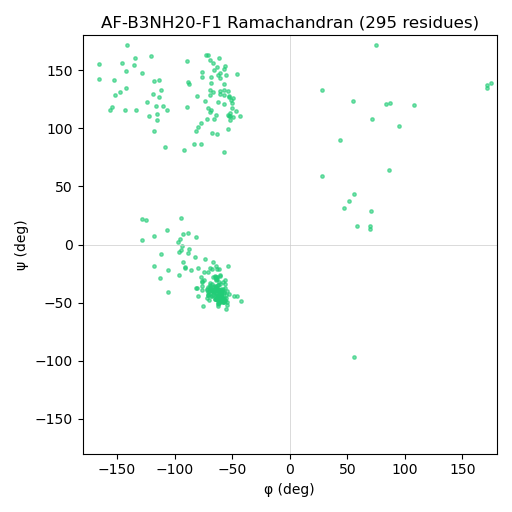 O 1
ATOM 2154 N N . PHE A 1 265 ? -11.531 -7.809 -21.839 1.00 38.94 265 PHE A N 1
ATOM 2155 C CA . PHE A 1 265 ? -10.409 -7.216 -22.543 1.00 38.94 265 PHE A CA 1
ATOM 2156 C C . PHE A 1 265 ? -10.786 -7.070 -24.021 1.00 38.94 265 PHE A C 1
ATOM 2158 O O . PHE A 1 265 ? -10.992 -8.061 -24.720 1.00 38.94 265 PHE A O 1
ATOM 2165 N N . ASP A 1 266 ? -10.897 -5.827 -24.485 1.00 40.31 266 ASP A N 1
ATOM 2166 C CA . ASP A 1 266 ? -11.250 -5.494 -25.863 1.00 40.31 266 ASP A CA 1
ATOM 2167 C C . ASP A 1 266 ? -10.123 -5.904 -26.835 1.00 40.31 266 ASP A C 1
ATOM 2169 O O . ASP A 1 266 ? -9.138 -5.183 -27.046 1.00 40.31 266 ASP A O 1
ATOM 2173 N N . MET A 1 267 ? -10.281 -7.090 -27.432 1.00 37.75 267 MET A N 1
ATOM 2174 C CA . MET A 1 267 ? -9.412 -7.630 -28.484 1.00 37.75 267 MET A CA 1
ATOM 2175 C C . MET A 1 267 ? -9.391 -6.767 -29.755 1.00 37.75 267 MET A C 1
ATOM 2177 O O . MET A 1 267 ? -8.438 -6.837 -30.536 1.00 37.75 267 MET A O 1
ATOM 2181 N N . GLU A 1 268 ? -10.401 -5.930 -29.985 1.00 36.91 268 GLU A N 1
ATOM 2182 C CA . GLU A 1 268 ? -10.503 -5.068 -31.163 1.00 36.91 268 GLU A CA 1
ATOM 2183 C C . GLU A 1 268 ? -9.479 -3.929 -31.087 1.00 36.91 268 GLU A C 1
ATOM 2185 O O . GLU A 1 268 ? -8.782 -3.632 -32.063 1.00 36.91 268 GLU A O 1
ATOM 2190 N N . ARG A 1 269 ? -9.278 -3.373 -29.887 1.00 38.81 269 ARG A N 1
ATOM 2191 C CA . ARG A 1 269 ? -8.232 -2.374 -29.615 1.00 38.81 269 ARG A CA 1
ATOM 2192 C C . ARG A 1 269 ? -6.820 -2.963 -29.749 1.00 38.81 269 ARG A C 1
ATOM 2194 O O . ARG A 1 269 ? -5.892 -2.246 -30.124 1.00 38.81 269 ARG A O 1
ATOM 2201 N N . PHE A 1 270 ? -6.666 -4.270 -29.513 1.00 40.44 270 PHE A N 1
ATOM 2202 C CA . PHE A 1 270 ? -5.417 -5.013 -29.715 1.00 40.44 270 PHE A CA 1
ATOM 2203 C C . PHE A 1 270 ? -5.132 -5.304 -31.197 1.00 40.44 270 PHE A C 1
ATOM 2205 O O . PHE A 1 270 ? -3.986 -5.189 -31.617 1.00 40.44 270 PHE A O 1
ATOM 2212 N N . ARG A 1 271 ? -6.149 -5.566 -32.034 1.00 41.12 271 ARG A N 1
ATOM 2213 C CA . ARG A 1 271 ? -5.974 -5.711 -33.499 1.00 41.12 271 ARG A CA 1
ATOM 2214 C C . ARG A 1 271 ? -5.411 -4.454 -34.159 1.00 41.12 271 ARG A C 1
ATOM 2216 O O . ARG A 1 271 ? -4.639 -4.548 -35.111 1.00 41.12 271 ARG A O 1
ATOM 2223 N N . VAL A 1 272 ? -5.768 -3.276 -33.647 1.00 43.75 272 VAL A N 1
ATOM 2224 C CA . VAL A 1 272 ? -5.187 -1.999 -34.098 1.00 43.75 272 VAL A CA 1
ATOM 2225 C C . VAL A 1 272 ? -3.684 -1.952 -33.797 1.00 43.75 272 VAL A C 1
ATOM 2227 O O . VAL A 1 272 ? -2.906 -1.478 -34.624 1.00 43.75 272 VAL A O 1
ATOM 2230 N N . TRP A 1 273 ? -3.268 -2.501 -32.655 1.00 40.31 273 TRP A N 1
ATOM 2231 C CA . TRP A 1 273 ? -1.868 -2.598 -32.240 1.00 40.31 273 TRP A CA 1
ATOM 2232 C C . TRP A 1 273 ? -1.099 -3.706 -32.967 1.00 40.31 273 TRP A C 1
ATOM 2234 O O . TRP A 1 273 ? 0.022 -3.465 -33.392 1.00 40.31 273 TRP A O 1
ATOM 2244 N N . ASP A 1 274 ? -1.705 -4.867 -33.215 1.00 40.12 274 ASP A N 1
ATOM 2245 C CA . ASP A 1 274 ? -1.153 -5.934 -34.065 1.00 40.12 274 ASP A CA 1
ATOM 2246 C C . ASP A 1 274 ? -0.883 -5.423 -35.492 1.00 40.12 274 ASP A C 1
ATOM 2248 O O . ASP A 1 274 ? 0.163 -5.687 -36.083 1.00 40.12 274 ASP A O 1
ATOM 2252 N N . LYS A 1 275 ? -1.776 -4.578 -36.021 1.00 45.12 275 LYS A N 1
ATOM 2253 C CA . LYS A 1 275 ? -1.574 -3.891 -37.304 1.00 45.12 275 LYS A CA 1
ATOM 2254 C C . LYS A 1 275 ? -0.433 -2.868 -37.246 1.00 45.12 275 LYS A C 1
ATOM 2256 O O . LYS A 1 275 ? 0.281 -2.706 -38.229 1.00 45.12 275 LYS A O 1
ATOM 2261 N N . PHE A 1 276 ? -0.239 -2.205 -36.106 1.00 38.62 276 PHE A N 1
ATOM 2262 C CA . PHE A 1 276 ? 0.876 -1.281 -35.878 1.00 38.62 276 PHE A CA 1
ATOM 2263 C C . PHE A 1 276 ? 2.218 -2.028 -35.764 1.00 38.62 276 PHE A C 1
ATOM 2265 O O . PHE A 1 276 ? 3.185 -1.642 -36.410 1.00 38.62 276 PHE A O 1
ATOM 2272 N N . LEU A 1 277 ? 2.252 -3.150 -35.040 1.00 39.62 277 LEU A N 1
ATOM 2273 C CA . LEU A 1 277 ? 3.414 -4.031 -34.863 1.00 39.62 277 LEU A CA 1
ATOM 2274 C C . LEU A 1 277 ? 3.839 -4.705 -36.175 1.00 39.62 277 LEU A C 1
ATOM 2276 O O . LEU A 1 277 ? 5.026 -4.767 -36.484 1.00 39.62 277 LEU A O 1
ATOM 2280 N N . LYS A 1 278 ? 2.879 -5.138 -36.999 1.00 45.75 278 LYS A N 1
ATOM 2281 C CA . LYS A 1 278 ? 3.146 -5.673 -38.347 1.00 45.75 278 LYS A CA 1
ATOM 2282 C C . LYS A 1 278 ? 3.733 -4.631 -39.302 1.00 45.75 278 LYS A C 1
ATOM 2284 O O . LYS A 1 278 ? 4.450 -5.006 -40.223 1.00 45.75 278 LYS A O 1
ATOM 2289 N N . ASN A 1 279 ? 3.444 -3.350 -39.074 1.00 41.62 279 ASN A N 1
ATOM 2290 C CA . ASN A 1 279 ? 3.969 -2.241 -39.871 1.00 41.62 279 ASN A CA 1
ATOM 2291 C C . ASN A 1 279 ? 5.290 -1.671 -39.324 1.00 41.62 279 ASN A C 1
ATOM 2293 O O . ASN A 1 279 ? 5.996 -0.996 -40.069 1.00 41.62 279 ASN A O 1
ATOM 2297 N N . ALA A 1 280 ? 5.609 -1.918 -38.049 1.00 37.31 280 ALA A N 1
ATOM 2298 C CA . ALA A 1 280 ? 6.852 -1.495 -37.398 1.00 37.31 280 ALA A CA 1
ATOM 2299 C C . ALA A 1 280 ? 7.971 -2.549 -37.496 1.00 37.31 280 ALA A C 1
ATOM 2301 O O . ALA A 1 280 ? 9.147 -2.201 -37.429 1.00 37.31 280 ALA A O 1
ATOM 2302 N N . ALA A 1 281 ? 7.622 -3.818 -37.749 1.00 31.09 281 ALA A N 1
ATOM 2303 C CA . ALA A 1 281 ? 8.596 -4.864 -38.034 1.00 31.09 281 ALA A CA 1
ATOM 2304 C C . ALA A 1 281 ? 9.537 -4.430 -39.180 1.00 31.09 281 ALA A C 1
A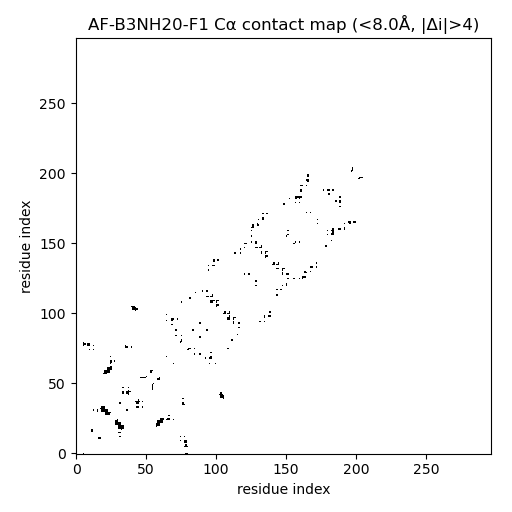TOM 2306 O O . ALA A 1 281 ? 9.050 -4.069 -40.259 1.00 31.09 281 ALA A O 1
ATOM 2307 N N . PRO A 1 282 ? 10.873 -4.472 -38.997 1.00 36.62 282 PRO A N 1
ATOM 2308 C CA . PRO A 1 282 ? 11.798 -4.113 -40.060 1.00 36.62 282 PRO A CA 1
ATOM 2309 C C . PRO A 1 282 ? 11.534 -5.000 -41.277 1.00 36.62 282 PRO A C 1
ATOM 2311 O O . PRO A 1 282 ? 11.365 -6.218 -41.155 1.00 36.62 282 PRO A O 1
ATOM 2314 N N . ALA A 1 283 ? 11.464 -4.372 -42.454 1.00 37.53 283 ALA A N 1
ATOM 2315 C CA . ALA A 1 283 ? 11.252 -5.066 -43.714 1.00 37.53 283 ALA A CA 1
ATOM 2316 C C . ALA A 1 283 ? 12.243 -6.231 -43.813 1.00 37.53 283 ALA A C 1
ATOM 2318 O O . ALA A 1 283 ? 13.453 -6.025 -43.726 1.00 37.53 283 ALA A 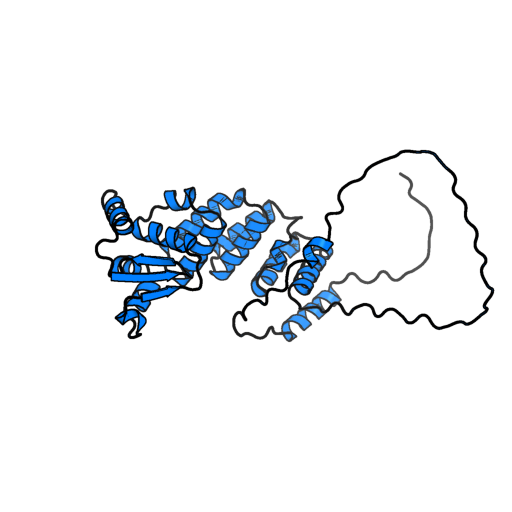O 1
ATOM 2319 N N . LYS A 1 284 ? 11.723 -7.457 -43.968 1.00 38.59 284 LYS A N 1
ATOM 2320 C CA . LYS A 1 284 ? 12.535 -8.651 -44.225 1.00 38.59 284 LYS A CA 1
ATOM 2321 C C . LYS A 1 284 ? 13.547 -8.310 -45.320 1.00 38.59 284 LYS A C 1
ATOM 2323 O O . LYS A 1 284 ? 13.133 -8.059 -46.454 1.00 38.59 284 LYS A O 1
ATOM 2328 N N . CYS A 1 285 ? 14.842 -8.315 -44.993 1.00 30.27 285 CYS A N 1
ATOM 2329 C CA . CYS A 1 285 ? 15.896 -8.329 -46.000 1.00 30.27 285 CYS A CA 1
ATOM 2330 C C . CYS A 1 285 ? 15.597 -9.493 -46.946 1.00 30.27 285 CYS A C 1
ATOM 2332 O O . CYS A 1 285 ? 15.635 -10.658 -46.548 1.00 30.27 285 CYS A O 1
ATOM 2334 N N . ARG A 1 286 ? 15.217 -9.168 -48.185 1.00 30.78 286 ARG A N 1
ATOM 2335 C CA . ARG A 1 286 ? 15.167 -10.148 -49.262 1.00 30.78 286 ARG A CA 1
ATOM 2336 C C . ARG A 1 286 ? 16.608 -10.510 -49.583 1.00 30.78 286 ARG A C 1
ATOM 2338 O O . ARG A 1 286 ? 17.436 -9.626 -49.769 1.00 30.78 286 ARG A O 1
ATOM 2345 N N . ASN A 1 287 ? 16.876 -11.809 -49.603 1.00 34.78 287 ASN A N 1
ATOM 2346 C CA . ASN A 1 287 ? 18.094 -12.365 -50.164 1.00 34.78 287 ASN A CA 1
ATOM 2347 C C . ASN A 1 287 ? 18.281 -11.821 -51.580 1.00 34.78 287 ASN A C 1
ATOM 2349 O O . ASN A 1 287 ? 17.516 -12.197 -52.462 1.00 34.78 287 ASN A O 1
ATOM 2353 N N . ASP A 1 288 ? 19.318 -11.017 -51.776 1.00 30.59 288 ASP A N 1
ATOM 2354 C CA . ASP A 1 288 ? 20.016 -10.929 -53.047 1.00 30.59 288 ASP A CA 1
ATOM 2355 C C . ASP A 1 288 ? 21.478 -11.280 -52.775 1.00 30.59 288 ASP A C 1
ATOM 2357 O O . ASP A 1 288 ? 22.219 -10.581 -52.085 1.00 30.59 288 ASP A O 1
ATOM 2361 N N . SER A 1 289 ? 21.865 -12.443 -53.284 1.00 36.72 289 SER A N 1
ATOM 2362 C CA . SER A 1 289 ? 23.248 -12.799 -53.552 1.00 36.72 289 SER A CA 1
ATOM 2363 C C . SER A 1 289 ? 23.900 -11.710 -54.406 1.00 36.72 289 SER A C 1
ATOM 2365 O O . SER A 1 289 ? 23.342 -11.414 -55.458 1.00 36.72 289 SER A O 1
ATOM 2367 N N . ILE A 1 290 ? 25.056 -11.171 -53.991 1.00 31.53 290 ILE A N 1
ATOM 2368 C CA . ILE A 1 290 ? 26.225 -10.786 -54.821 1.00 31.53 290 ILE A CA 1
ATOM 2369 C C . ILE A 1 290 ? 27.257 -10.006 -53.967 1.00 31.53 290 ILE A C 1
ATOM 2371 O O . ILE A 1 290 ? 26.901 -9.086 -53.239 1.00 31.53 290 ILE A O 1
ATOM 2375 N N . CYS A 1 291 ? 28.537 -10.355 -54.169 1.00 27.44 291 CYS A N 1
ATOM 2376 C CA . CYS A 1 291 ? 29.798 -9.705 -53.753 1.00 27.44 291 CYS A CA 1
ATOM 2377 C C . CYS A 1 291 ? 30.178 -9.740 -52.259 1.00 27.44 291 CYS A C 1
ATOM 2379 O O . CYS A 1 291 ? 29.517 -9.141 -51.426 1.00 27.44 291 CYS A O 1
ATOM 2381 N N . ASP A 1 292 ? 31.175 -10.512 -51.818 1.00 28.69 292 ASP A N 1
ATOM 2382 C CA . ASP A 1 292 ? 32.624 -10.519 -52.130 1.00 28.69 292 ASP A CA 1
ATOM 2383 C C . ASP A 1 292 ? 33.450 -9.555 -51.241 1.00 28.69 292 ASP A C 1
ATOM 2385 O O . ASP A 1 292 ? 33.193 -8.361 -51.155 1.00 28.69 292 ASP A O 1
ATOM 2389 N N . GLN A 1 293 ? 34.413 -10.176 -50.552 1.00 36.53 293 GLN A N 1
ATOM 2390 C CA . GLN A 1 293 ? 35.618 -9.714 -49.845 1.00 36.53 293 GLN A CA 1
ATOM 2391 C C . GLN A 1 293 ? 35.740 -8.302 -49.218 1.00 36.53 293 GLN A C 1
ATOM 2393 O O . GLN A 1 293 ? 35.690 -7.281 -49.895 1.00 36.53 293 GLN A O 1
ATOM 2398 N N . ARG A 1 294 ? 36.225 -8.335 -47.955 1.00 29.09 294 ARG A N 1
ATOM 2399 C CA . ARG A 1 294 ? 36.838 -7.301 -47.069 1.00 29.09 294 ARG A CA 1
ATOM 2400 C C . ARG A 1 294 ? 35.884 -6.903 -45.933 1.00 29.09 294 ARG A C 1
ATOM 2402 O O . ARG A 1 294 ? 34.769 -6.493 -46.182 1.00 29.09 294 ARG A O 1
ATOM 2409 N N . CYS A 1 295 ? 36.225 -7.073 -44.657 1.00 27.78 295 CYS A N 1
ATOM 2410 C CA . CYS A 1 295 ? 37.440 -6.593 -44.008 1.00 27.78 295 CYS A CA 1
ATOM 2411 C C . CYS A 1 295 ? 37.926 -7.542 -42.902 1.00 27.78 295 CYS A C 1
ATOM 2413 O O . CYS A 1 295 ? 37.179 -7.910 -42.000 1.00 27.78 295 CYS A O 1
ATOM 2415 N N . ARG A 1 296 ? 39.223 -7.859 -42.957 1.00 31.28 296 ARG A N 1
ATOM 2416 C CA . ARG A 1 296 ? 40.054 -8.031 -41.765 1.00 31.28 296 ARG A CA 1
ATOM 2417 C C . ARG A 1 296 ? 40.467 -6.635 -41.295 1.00 31.28 296 ARG A C 1
ATOM 2419 O O . ARG A 1 296 ? 40.995 -5.895 -42.127 1.00 31.28 296 ARG A O 1
ATOM 2426 N N . LEU A 1 297 ? 40.237 -6.354 -40.015 1.00 32.03 297 LEU A N 1
ATOM 2427 C CA . LEU A 1 297 ? 41.009 -5.564 -39.037 1.00 32.03 297 LEU A CA 1
ATOM 2428 C C . LEU A 1 297 ? 40.050 -5.027 -37.975 1.00 32.03 297 LEU A C 1
ATOM 2430 O O . LEU A 1 297 ? 39.088 -4.331 -38.363 1.00 32.03 297 LEU A O 1
#

Organism: Drosophila erecta (NCBI:txid7220)

pLDDT: mean 74.76, std 29.25, range [24.66, 98.62]

Secondary structure (DSSP, 8-state):
--TTHHHHHHHHHHH-TT--EEEEETTEEEEE-HHHHHHH-HHHHHHHHSSSHHHHHTEEEE-SS-HHHHHHHHHHHHH--HHHHHHH--HHHHHHHHHHHHHTT-HHHHHHHHHHHHHHGGG--HHHHHHHHHHHHHTT-HHHHHHHHHHHHHHHTT----GGGGGS-HHHHHHHHHHTTTTS-HHHHHHHHHHHHHHTTSS------------------------------------------TTTGGGS--------------HHHHHHHHHHHHHHSPP--------------

InterPro domains:
  IPR000210 BTB/POZ domain [PF00651] (9-117)
  IPR000210 BTB/POZ domain [PS50097] (19-86)
  IPR000210 BTB/POZ domain [SM00225] (19-121)
  IPR011333 SKP1/BTB/POZ domain superfamily [G3DSA:3.30.710.10] (2-171)
  IPR011333 SKP1/BTB/POZ domain superfamily [SSF54695] (6-117)

Solvent-accessible surface area (backbone atoms only — not comparable to full-atom values): 18492 Å² total; per-residue (Å²): 131,61,85,68,59,32,61,56,36,46,48,40,65,74,69,50,64,82,48,67,29,34,41,33,25,86,91,46,76,42,71,34,44,56,68,61,48,28,74,57,11,63,46,48,33,53,55,58,71,38,93,50,70,43,39,78,69,30,44,46,79,45,82,94,54,54,56,70,47,51,51,51,49,52,53,33,74,49,42,70,44,63,65,58,50,66,73,72,49,51,71,68,42,41,54,51,46,29,54,48,20,60,75,34,51,19,66,68,55,29,53,52,35,50,53,55,47,61,73,44,52,89,77,54,55,69,55,56,44,52,52,48,38,46,51,22,59,76,68,69,36,60,76,54,36,54,52,37,52,52,50,44,56,73,75,34,35,81,58,70,77,49,80,55,59,58,75,43,54,76,69,53,39,52,54,51,53,61,72,35,60,92,42,40,57,68,70,54,54,48,51,47,49,53,52,30,32,49,76,71,67,76,44,81,78,74,71,79,73,79,76,79,79,77,88,78,91,79,83,92,79,82,85,82,89,80,89,82,89,87,85,88,84,90,86,89,85,83,88,86,86,80,82,82,61,73,68,66,71,74,65,64,77,88,69,81,72,77,88,78,72,98,65,83,81,65,61,68,69,47,52,57,47,53,55,47,51,68,70,64,52,75,78,78,82,71,90,71,93,80,84,84,88,86,82,91,132